Protein AF-A0A846PBX7-F1 (afdb_monomer)

Mean predicted aligned error: 5.69 Å

Secondary structure (DSSP, 8-state):
--------------GGGGSSS-GGG----TTHHHHTTHHHHHHHHHHTT--HHHHHHHHHHHHHHHHHHHTS-SHHHHHHHHHHHHHHHHHHHHHHHHHHHTT---HHHHHHHHHHHHHHHHHHHHHHHHHHHHHHTTHHHHHHHHHHHHHHHHHHHHHHHHHHHHHHTT--S--S-----HHHHTS-SSHHHHHHHHHHHHHHHHHTHHHHHHHHHHHHHHHHHHHSS-GGG--HHHHHHHH--HHHHHHHGGGSHHHHHHHHHHHHHTT-TTHHHHHIIIIIHHHHHHHHHHHHHHHHHHH--

Structure (mmCIF, N/CA/C/O backbone):
data_AF-A0A846PBX7-F1
#
_entry.id   AF-A0A846PBX7-F1
#
loop_
_atom_site.group_PDB
_atom_site.id
_atom_site.type_symbol
_atom_site.label_atom_id
_atom_site.label_alt_id
_atom_site.label_comp_id
_atom_site.label_asym_id
_atom_site.label_entity_id
_atom_site.label_seq_id
_atom_site.pdbx_PDB_ins_code
_atom_site.Cartn_x
_atom_site.Cartn_y
_atom_site.Cartn_z
_atom_site.occupancy
_atom_site.B_iso_or_equiv
_atom_site.auth_seq_id
_atom_site.auth_comp_id
_atom_site.auth_asym_id
_atom_site.auth_atom_id
_atom_site.pdbx_PDB_model_num
ATOM 1 N N . MET A 1 1 ? 54.856 13.624 26.587 1.00 37.59 1 MET A N 1
ATOM 2 C CA . MET A 1 1 ? 54.441 14.684 25.644 1.00 37.59 1 MET A CA 1
ATOM 3 C C . MET A 1 1 ? 54.129 14.006 24.313 1.00 37.59 1 MET A C 1
ATOM 5 O O . MET A 1 1 ? 55.044 13.627 23.606 1.00 37.59 1 MET A O 1
ATOM 9 N N . THR A 1 2 ? 52.927 13.450 24.155 1.00 43.88 2 THR A N 1
ATOM 10 C CA . THR A 1 2 ? 51.806 14.066 23.411 1.00 43.88 2 THR A CA 1
ATOM 11 C C . THR A 1 2 ? 52.174 14.486 21.988 1.00 43.88 2 THR A C 1
ATOM 13 O O . THR A 1 2 ? 52.551 15.629 21.758 1.00 43.88 2 THR A O 1
ATOM 16 N N . SER A 1 3 ? 51.931 13.601 21.025 1.00 38.03 3 SER A N 1
ATOM 17 C CA . SER A 1 3 ? 51.390 14.016 19.733 1.00 38.03 3 SER A CA 1
ATOM 18 C C . SER A 1 3 ? 50.193 13.121 19.419 1.00 38.03 3 SER A C 1
ATOM 20 O O . SER A 1 3 ? 50.293 11.917 19.196 1.00 38.03 3 SER A O 1
ATOM 22 N N . ALA A 1 4 ? 49.019 13.729 19.556 1.00 43.06 4 ALA A N 1
ATOM 23 C CA . ALA A 1 4 ? 47.742 13.137 19.220 1.00 43.06 4 ALA A CA 1
ATOM 24 C C . ALA A 1 4 ? 47.696 12.822 17.720 1.00 43.06 4 ALA A C 1
ATOM 26 O O . ALA A 1 4 ? 48.120 13.637 16.906 1.00 43.06 4 ALA A O 1
ATOM 27 N N . SER A 1 5 ? 47.139 11.665 17.371 1.00 38.19 5 SER A N 1
ATOM 28 C CA . SER A 1 5 ? 46.661 11.351 16.024 1.00 38.19 5 SER A CA 1
ATOM 29 C C . SER A 1 5 ? 45.302 12.032 15.824 1.00 38.19 5 SER A C 1
ATOM 31 O O . SER A 1 5 ? 44.339 11.600 16.465 1.00 38.19 5 SER A O 1
ATOM 33 N N . PRO A 1 6 ? 45.155 13.046 14.954 1.00 48.59 6 PRO A N 1
ATOM 34 C CA . PRO A 1 6 ? 43.849 13.540 14.563 1.00 48.59 6 PRO A CA 1
ATOM 35 C C . PRO A 1 6 ? 43.347 12.794 13.317 1.00 48.59 6 PRO A C 1
ATOM 37 O O . PRO A 1 6 ? 44.114 12.452 12.423 1.00 48.59 6 PRO A O 1
ATOM 40 N N . ASN A 1 7 ? 42.026 12.626 13.252 1.00 38.41 7 ASN A N 1
ATOM 41 C CA . ASN A 1 7 ? 41.238 12.136 12.117 1.00 38.41 7 ASN A CA 1
ATOM 42 C C . ASN A 1 7 ? 41.185 10.618 11.892 1.00 38.41 7 ASN A C 1
ATOM 44 O O . ASN A 1 7 ? 41.553 10.101 10.840 1.00 38.41 7 ASN A O 1
ATOM 48 N N . GLN A 1 8 ? 40.476 9.926 12.790 1.00 39.56 8 GLN A N 1
ATOM 49 C CA . GLN A 1 8 ? 39.458 9.002 12.287 1.00 39.56 8 GLN A CA 1
ATOM 50 C C . GLN A 1 8 ? 38.444 9.847 11.510 1.00 39.56 8 GLN A C 1
ATOM 52 O O . GLN A 1 8 ? 37.619 10.537 12.105 1.00 39.56 8 GLN A O 1
ATOM 57 N N . SER A 1 9 ? 38.541 9.851 10.180 1.00 38.84 9 SER A N 1
ATOM 58 C CA . SER A 1 9 ? 37.480 10.375 9.327 1.00 38.84 9 SER A CA 1
ATOM 59 C C . SER A 1 9 ? 36.176 9.716 9.771 1.00 38.84 9 SER A C 1
ATOM 61 O O . SER A 1 9 ? 36.026 8.500 9.624 1.00 38.84 9 SER A O 1
ATOM 63 N N . VAL A 1 10 ? 35.254 10.490 10.345 1.00 46.47 10 VAL A N 1
ATOM 64 C CA . VAL A 1 10 ? 33.868 10.058 10.513 1.00 46.47 10 VAL A CA 1
ATOM 65 C C . VAL A 1 10 ? 33.415 9.673 9.111 1.00 46.47 10 VAL A C 1
ATOM 67 O O . VAL A 1 10 ? 33.232 10.551 8.272 1.00 46.47 10 VAL A O 1
ATOM 70 N N . GLN A 1 11 ? 33.337 8.373 8.810 1.00 52.72 11 GLN A N 1
ATOM 71 C CA . GLN A 1 11 ? 32.757 7.911 7.556 1.00 52.72 11 GLN A CA 1
ATOM 72 C C . GLN A 1 11 ? 31.325 8.431 7.552 1.00 52.72 11 GLN A C 1
ATOM 74 O O . GLN A 1 11 ? 30.463 7.928 8.276 1.00 52.72 11 GLN A O 1
ATOM 79 N N . THR A 1 12 ? 31.091 9.503 6.801 1.00 71.50 12 THR A N 1
ATOM 80 C CA . THR A 1 12 ? 29.772 10.089 6.646 1.00 71.50 12 THR A CA 1
ATOM 81 C C . THR A 1 12 ? 28.914 9.039 5.961 1.00 71.50 12 THR A C 1
ATOM 83 O O . THR A 1 12 ? 29.159 8.634 4.826 1.00 71.50 12 THR A O 1
ATOM 86 N N . VAL A 1 13 ? 27.951 8.503 6.706 1.00 81.88 13 VAL A N 1
ATOM 87 C CA . VAL A 1 13 ? 27.054 7.469 6.197 1.00 81.88 13 VAL A CA 1
ATOM 88 C C . VAL A 1 13 ? 26.285 8.053 5.020 1.00 81.88 13 VAL A C 1
ATOM 90 O O . VAL A 1 13 ? 25.580 9.052 5.162 1.00 81.88 13 VAL A O 1
ATOM 93 N N . ASP A 1 14 ? 26.415 7.420 3.858 1.00 87.44 14 ASP A N 1
ATOM 94 C CA . ASP A 1 14 ? 25.705 7.838 2.659 1.00 87.44 14 ASP A CA 1
ATOM 95 C C . ASP A 1 14 ? 24.231 7.407 2.722 1.00 87.44 14 ASP A C 1
ATOM 97 O O . ASP A 1 14 ? 23.858 6.292 2.346 1.00 87.44 14 ASP A O 1
ATOM 101 N N . PHE A 1 15 ? 23.380 8.317 3.201 1.00 88.31 15 PHE A N 1
ATOM 102 C CA . PHE A 1 15 ? 21.930 8.125 3.259 1.00 88.31 15 PHE A CA 1
ATOM 103 C C . PHE A 1 15 ? 21.266 8.048 1.878 1.00 88.31 15 PHE A C 1
ATOM 105 O O . PHE A 1 15 ? 20.095 7.672 1.799 1.00 88.31 15 PHE A O 1
ATOM 112 N N . GLU A 1 16 ? 21.974 8.331 0.779 1.00 87.75 16 GLU A N 1
ATOM 113 C CA . GLU A 1 16 ? 21.420 8.138 -0.563 1.00 87.75 16 GLU A CA 1
ATOM 114 C C . GLU A 1 16 ? 21.158 6.664 -0.874 1.00 87.75 16 GLU A C 1
ATOM 116 O O . GLU A 1 16 ? 20.212 6.357 -1.604 1.00 87.75 16 GLU A O 1
ATOM 121 N N . LYS A 1 17 ? 21.904 5.748 -0.238 1.00 87.56 17 LYS A N 1
ATOM 122 C CA . LYS A 1 17 ? 21.688 4.297 -0.343 1.00 87.56 17 LYS A CA 1
ATOM 123 C C . LYS A 1 17 ? 20.319 3.853 0.166 1.00 87.56 17 LYS A C 1
ATOM 125 O O . LYS A 1 17 ? 19.844 2.794 -0.223 1.00 87.56 17 LYS A O 1
ATOM 130 N N . ALA A 1 18 ? 19.657 4.644 1.013 1.00 88.12 18 ALA A N 1
ATOM 131 C CA . ALA A 1 18 ? 18.332 4.306 1.526 1.00 88.12 18 ALA A CA 1
ATOM 132 C C . ALA A 1 18 ? 17.238 4.339 0.443 1.00 88.12 18 ALA A C 1
ATOM 134 O O . ALA A 1 18 ? 16.208 3.667 0.570 1.00 88.12 18 ALA A O 1
ATOM 135 N N . TYR A 1 19 ? 17.440 5.103 -0.632 1.00 86.88 19 TYR A N 1
ATOM 136 C CA . TYR A 1 19 ? 16.446 5.265 -1.687 1.00 86.88 19 TYR A CA 1
ATOM 137 C C . TYR A 1 19 ? 16.538 4.145 -2.720 1.00 86.88 19 TYR A C 1
ATOM 139 O O . TYR A 1 19 ? 17.617 3.756 -3.150 1.00 86.88 19 TYR A O 1
ATOM 147 N N . LYS A 1 20 ? 15.376 3.667 -3.177 1.00 84.94 20 LYS A N 1
ATOM 148 C CA . LYS A 1 20 ? 15.289 2.635 -4.223 1.00 84.94 20 LYS A CA 1
ATOM 149 C C . LYS A 1 20 ? 15.739 3.135 -5.603 1.00 84.94 20 LYS A C 1
ATOM 151 O O . LYS A 1 20 ? 16.124 2.340 -6.448 1.00 84.94 20 LYS A O 1
ATOM 156 N N . LEU A 1 21 ? 15.654 4.444 -5.843 1.00 87.25 21 LEU A N 1
ATOM 157 C CA . LEU A 1 21 ? 15.935 5.062 -7.138 1.00 87.25 21 LEU A CA 1
ATOM 158 C C . LEU A 1 21 ? 17.081 6.080 -7.047 1.00 87.25 21 LEU A C 1
ATOM 160 O O . LEU A 1 21 ? 17.146 6.842 -6.066 1.00 87.25 21 LEU A O 1
ATOM 164 N N . PRO A 1 22 ? 17.927 6.167 -8.094 1.00 86.94 22 PRO A N 1
ATOM 165 C CA . PRO A 1 22 ? 18.928 7.221 -8.203 1.00 86.94 22 PRO A CA 1
ATOM 166 C C . PRO A 1 22 ? 18.246 8.590 -8.281 1.00 86.94 22 PRO A C 1
ATOM 168 O O . PRO A 1 22 ? 17.115 8.699 -8.757 1.00 86.94 22 PRO A O 1
ATOM 171 N N . LYS A 1 23 ? 18.936 9.651 -7.837 1.00 87.19 23 LYS A N 1
ATOM 172 C CA . LYS A 1 23 ? 18.370 11.012 -7.703 1.00 87.19 23 LYS A CA 1
ATOM 173 C C . LYS A 1 23 ? 17.590 11.482 -8.933 1.00 87.19 23 LYS A C 1
ATOM 175 O O . LYS A 1 23 ? 16.478 11.976 -8.792 1.00 87.19 23 LYS A O 1
ATOM 180 N N . GLN A 1 24 ? 18.143 11.267 -10.125 1.00 87.31 24 GLN A N 1
ATOM 181 C CA . GLN A 1 24 ? 17.559 11.700 -11.400 1.00 87.31 24 GLN A CA 1
ATOM 182 C C . GLN A 1 24 ? 16.224 10.995 -11.714 1.00 87.31 24 GLN A C 1
ATOM 184 O O . GLN A 1 24 ? 15.317 11.594 -12.290 1.00 87.31 24 GLN A O 1
ATOM 189 N N . ALA A 1 25 ? 16.071 9.744 -11.271 1.00 87.94 25 ALA A N 1
ATOM 190 C CA . ALA A 1 25 ? 14.894 8.919 -11.524 1.00 87.94 25 ALA A CA 1
ATOM 191 C C . ALA A 1 25 ? 13.822 9.023 -10.426 1.00 87.94 25 ALA A C 1
ATOM 193 O O . ALA A 1 25 ? 12.736 8.460 -10.583 1.00 87.94 25 ALA A O 1
ATOM 194 N N . ARG A 1 26 ? 14.090 9.721 -9.311 1.00 90.00 26 ARG A N 1
ATOM 195 C CA . ARG A 1 26 ? 13.126 9.880 -8.208 1.00 90.00 26 ARG A CA 1
ATOM 196 C C . ARG A 1 26 ? 11.919 10.681 -8.647 1.00 90.00 26 ARG A C 1
ATOM 198 O O . ARG A 1 26 ? 12.051 11.685 -9.341 1.00 90.00 26 ARG A O 1
ATOM 205 N N . TYR A 1 27 ? 10.750 10.262 -8.198 1.00 91.19 27 TYR A N 1
ATOM 206 C CA . TYR A 1 27 ? 9.471 10.886 -8.496 1.00 91.19 27 TYR A CA 1
ATOM 207 C C . TYR A 1 27 ? 8.788 11.339 -7.208 1.00 91.19 27 TYR A C 1
ATOM 209 O O . TYR A 1 27 ? 9.173 10.930 -6.113 1.00 91.19 27 TYR A O 1
ATOM 217 N N . PHE A 1 28 ? 7.789 12.208 -7.348 1.00 92.50 28 PHE A N 1
ATOM 218 C CA . PHE A 1 28 ? 6.969 12.621 -6.220 1.00 92.50 28 PHE A CA 1
ATOM 219 C C . PHE A 1 28 ? 6.075 11.453 -5.796 1.00 92.50 28 PHE A C 1
ATOM 221 O O . PHE A 1 28 ? 5.185 11.058 -6.547 1.00 92.50 28 PHE A O 1
ATOM 228 N N . ASN A 1 29 ? 6.343 10.887 -4.619 1.00 90.62 29 ASN A N 1
ATOM 229 C CA . ASN A 1 29 ? 5.460 9.916 -3.988 1.00 90.62 29 ASN A CA 1
ATOM 230 C C . ASN A 1 29 ? 4.519 10.653 -3.037 1.00 90.62 29 ASN A C 1
ATOM 232 O O . ASN A 1 29 ? 4.988 11.335 -2.126 1.00 90.62 29 ASN A O 1
ATOM 236 N N . MET A 1 30 ? 3.211 10.501 -3.248 1.00 92.38 30 MET A N 1
ATOM 237 C CA . MET A 1 30 ? 2.186 11.164 -2.448 1.00 92.38 30 MET A CA 1
ATOM 238 C C . MET A 1 30 ? 2.320 10.879 -0.948 1.00 92.38 30 MET A C 1
ATOM 240 O O . MET A 1 30 ? 1.994 11.755 -0.151 1.00 92.38 30 MET A O 1
ATOM 244 N N . SER A 1 31 ? 2.887 9.729 -0.557 1.00 91.06 31 SER A N 1
ATOM 245 C CA . SER A 1 31 ? 3.103 9.404 0.857 1.00 91.06 31 SER A CA 1
ATOM 246 C C . SER A 1 31 ? 3.936 10.424 1.618 1.00 91.06 31 SER A C 1
ATOM 248 O O . SER A 1 31 ? 3.690 10.668 2.799 1.00 91.06 31 SER A O 1
ATOM 250 N N . VAL A 1 32 ? 4.839 11.129 0.933 1.00 91.00 32 VAL A N 1
ATOM 251 C CA . VAL A 1 32 ? 5.638 12.200 1.537 1.00 91.00 32 VAL A CA 1
ATOM 252 C C . VAL A 1 32 ? 4.759 13.262 2.208 1.00 91.00 32 VAL A C 1
ATOM 254 O O . VAL A 1 32 ? 5.211 13.871 3.164 1.00 91.00 32 VAL A O 1
ATOM 257 N N . LEU A 1 33 ? 3.504 13.459 1.794 1.00 93.44 33 LEU A N 1
ATOM 258 C CA . LEU A 1 33 ? 2.617 14.460 2.396 1.00 93.44 33 LEU A CA 1
ATOM 259 C C . LEU A 1 33 ? 2.301 14.205 3.880 1.00 93.44 33 LEU A C 1
ATOM 261 O O . LEU A 1 33 ? 2.152 15.169 4.626 1.00 93.44 33 LEU A O 1
ATOM 265 N N . TRP A 1 34 ? 2.227 12.948 4.326 1.00 94.19 34 TRP A N 1
ATOM 266 C CA . TRP A 1 34 ? 1.925 12.607 5.727 1.00 94.19 34 TRP A CA 1
ATOM 267 C C . TRP A 1 34 ? 3.081 11.913 6.450 1.00 94.19 34 TRP A C 1
ATOM 269 O O . TRP A 1 34 ? 3.174 12.007 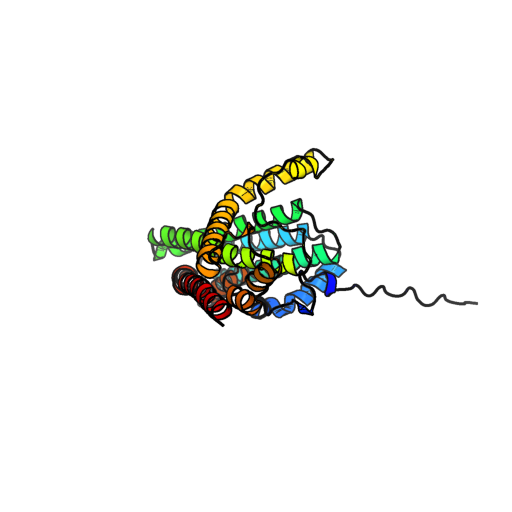7.674 1.00 94.19 34 TRP A O 1
ATOM 279 N N . ILE A 1 35 ? 4.005 11.282 5.718 1.00 94.25 35 ILE A N 1
ATOM 280 C CA . ILE A 1 35 ? 5.230 10.698 6.283 1.00 94.25 35 ILE A CA 1
ATOM 281 C C . ILE A 1 35 ? 6.491 11.525 5.981 1.00 94.25 35 ILE A C 1
ATOM 283 O O . ILE A 1 35 ? 7.589 10.979 5.999 1.00 94.25 35 ILE A O 1
ATOM 287 N N . PHE A 1 36 ? 6.393 12.839 5.725 1.00 94.31 36 PHE A N 1
ATOM 288 C CA . PHE A 1 36 ? 7.547 13.701 5.378 1.00 94.31 36 PHE A CA 1
ATOM 289 C C . PHE A 1 36 ? 8.732 13.590 6.353 1.00 94.31 36 PHE A C 1
ATOM 291 O O . PHE A 1 36 ? 9.883 13.799 5.969 1.00 94.31 36 PHE A O 1
ATOM 298 N N . TYR A 1 37 ? 8.462 13.251 7.613 1.00 94.25 37 TYR A N 1
ATOM 299 C CA . TYR A 1 37 ? 9.454 13.117 8.672 1.00 94.25 37 TYR A CA 1
ATOM 300 C C . TYR A 1 37 ? 10.062 11.708 8.797 1.00 94.25 37 TYR A C 1
ATOM 302 O O . TYR A 1 37 ? 10.982 11.521 9.596 1.00 94.25 37 TYR A O 1
ATOM 310 N N . TYR A 1 38 ? 9.631 10.717 8.004 1.00 94.69 38 TYR A N 1
ATOM 311 C CA . TYR A 1 38 ? 10.210 9.366 8.031 1.00 94.69 38 TYR A CA 1
ATOM 312 C C . TYR A 1 38 ? 11.745 9.332 7.844 1.00 94.69 38 TYR A C 1
ATOM 314 O O . TYR A 1 38 ? 12.375 8.465 8.452 1.00 94.69 38 TYR A O 1
ATOM 322 N N . PRO A 1 39 ? 12.416 10.252 7.104 1.00 94.38 39 PRO A N 1
ATOM 323 C CA . PRO A 1 39 ? 13.875 10.237 7.009 1.00 94.38 39 PRO A CA 1
ATOM 324 C C . PRO A 1 39 ? 14.560 10.551 8.346 1.00 94.38 39 PRO A C 1
ATOM 326 O O . PRO A 1 39 ? 15.666 10.072 8.593 1.00 94.38 39 PRO A O 1
ATOM 329 N N . LEU A 1 40 ? 13.915 11.333 9.222 1.00 94.69 40 LEU A N 1
ATOM 330 C CA . LEU A 1 40 ? 14.408 11.601 10.577 1.00 94.69 40 LEU A CA 1
ATOM 331 C C . LEU A 1 40 ? 14.323 10.333 11.429 1.00 94.69 40 LEU A C 1
ATOM 333 O O . LEU A 1 40 ? 15.302 9.964 12.078 1.00 94.69 40 LEU A O 1
ATOM 337 N N . LEU A 1 41 ? 13.193 9.621 11.355 1.00 95.44 41 LEU A N 1
ATOM 338 C CA . LEU A 1 41 ? 13.039 8.331 12.024 1.00 95.44 41 LEU A CA 1
ATOM 339 C C . LEU A 1 41 ? 14.042 7.303 11.490 1.00 95.44 41 LEU A C 1
ATOM 341 O O . LEU A 1 41 ? 14.702 6.628 12.273 1.00 95.44 41 LEU A O 1
ATOM 345 N N . LEU A 1 42 ? 14.228 7.223 10.172 1.00 95.81 42 LEU A N 1
ATOM 346 C CA . LEU A 1 42 ? 15.211 6.338 9.549 1.00 95.81 42 LEU A CA 1
ATOM 347 C C . LEU A 1 42 ? 16.626 6.606 10.077 1.00 95.81 42 LEU A C 1
ATOM 349 O O . LEU A 1 42 ? 17.351 5.663 10.399 1.00 95.81 42 LEU A O 1
ATOM 353 N N . ARG A 1 43 ? 17.019 7.884 10.190 1.00 95.00 43 ARG A N 1
ATOM 354 C CA . ARG A 1 43 ? 18.295 8.273 10.805 1.00 95.00 43 ARG A CA 1
ATOM 355 C C . ARG A 1 43 ? 18.358 7.783 12.243 1.00 95.00 43 ARG A C 1
ATOM 357 O O . ARG A 1 43 ? 19.340 7.139 12.594 1.00 95.00 43 ARG A O 1
ATOM 364 N N . LEU A 1 44 ? 17.332 8.026 13.055 1.00 95.50 44 LEU A N 1
ATOM 365 C CA . LEU A 1 44 ? 17.294 7.556 14.439 1.00 95.50 44 LEU A CA 1
ATOM 366 C C . LEU A 1 44 ? 17.476 6.031 14.521 1.00 95.50 44 LEU A C 1
ATOM 368 O O . LEU A 1 44 ? 18.425 5.579 15.158 1.00 95.50 44 LEU A O 1
ATOM 372 N N . LEU A 1 45 ? 16.644 5.259 13.806 1.00 95.44 45 LEU A N 1
ATOM 373 C CA . LEU A 1 45 ? 16.677 3.789 13.739 1.00 95.44 45 LEU A CA 1
ATOM 374 C C . LEU A 1 45 ? 18.046 3.250 13.299 1.00 95.44 45 LEU A C 1
ATOM 376 O O . LEU A 1 45 ? 18.524 2.233 13.812 1.00 95.44 45 LEU A O 1
ATOM 380 N N . TYR A 1 46 ? 18.697 3.941 12.359 1.00 94.56 46 TYR A N 1
ATOM 381 C CA . TYR A 1 46 ? 20.042 3.599 11.921 1.00 94.56 46 TYR A CA 1
ATOM 382 C C . TYR A 1 46 ? 21.064 3.738 13.058 1.00 94.56 46 TYR A C 1
ATOM 384 O O . TYR A 1 46 ? 21.804 2.784 13.310 1.00 94.56 46 TYR A O 1
ATOM 392 N N . HIS A 1 47 ? 21.072 4.872 13.769 1.00 93.50 47 HIS A N 1
ATOM 393 C CA . HIS A 1 47 ? 22.042 5.157 14.836 1.00 93.50 47 HIS A CA 1
ATOM 394 C C . HIS A 1 47 ? 21.869 4.249 16.058 1.00 93.50 47 HIS A C 1
ATOM 396 O O . HIS A 1 47 ? 22.862 3.794 16.620 1.00 93.50 47 HIS A O 1
ATOM 402 N N . ILE A 1 48 ? 20.629 3.905 16.422 1.00 94.31 48 ILE A N 1
ATOM 403 C CA . ILE A 1 48 ? 20.339 2.964 17.521 1.00 94.31 48 ILE A CA 1
ATOM 404 C C . ILE A 1 48 ? 20.537 1.489 17.132 1.00 94.31 48 ILE A C 1
ATOM 406 O O . ILE A 1 48 ? 20.217 0.587 17.900 1.00 94.31 48 ILE A O 1
ATOM 410 N N . LYS A 1 49 ? 21.076 1.221 15.936 1.00 93.44 49 LYS A N 1
ATOM 411 C CA . LYS A 1 49 ? 21.477 -0.110 15.455 1.00 93.44 49 LYS A CA 1
ATOM 412 C C . LYS A 1 49 ? 20.345 -1.150 15.361 1.00 93.44 49 LYS A C 1
ATOM 414 O O . LYS A 1 49 ? 20.628 -2.331 15.160 1.00 93.44 49 LYS A O 1
ATOM 419 N N . ILE A 1 50 ? 19.072 -0.735 15.353 1.00 92.88 50 ILE A N 1
ATOM 420 C CA . ILE A 1 50 ? 17.920 -1.645 15.185 1.00 92.88 50 ILE A CA 1
ATOM 421 C C . ILE A 1 50 ? 18.009 -2.387 13.845 1.00 92.88 50 ILE A C 1
ATOM 423 O O . ILE A 1 50 ? 18.371 -1.792 12.831 1.00 92.88 50 ILE A O 1
ATOM 427 N N . ARG A 1 51 ? 17.719 -3.693 13.837 1.00 92.31 51 ARG A N 1
ATOM 428 C CA . ARG A 1 51 ? 17.684 -4.517 12.615 1.00 92.31 51 ARG A CA 1
ATOM 429 C C . ARG A 1 51 ? 16.422 -4.230 11.805 1.00 92.31 51 ARG A C 1
ATOM 431 O O . ARG A 1 51 ? 15.363 -4.039 12.395 1.00 92.31 51 ARG A O 1
ATOM 438 N N . HIS A 1 52 ? 16.512 -4.262 10.478 1.00 92.00 52 HIS A N 1
ATOM 439 C CA . HIS A 1 52 ? 15.365 -3.953 9.619 1.00 92.00 52 HIS A CA 1
ATOM 440 C C . HIS A 1 52 ? 14.199 -4.933 9.816 1.00 92.00 52 HIS A C 1
ATOM 442 O O . HIS A 1 52 ? 13.061 -4.493 9.846 1.00 92.00 52 HIS A O 1
ATOM 448 N N . GLU A 1 53 ? 14.454 -6.218 10.086 1.00 93.00 53 GLU A N 1
ATOM 449 C CA . GLU A 1 53 ? 13.384 -7.188 10.364 1.00 93.00 53 GLU A CA 1
ATOM 450 C C . GLU A 1 53 ? 12.617 -6.863 11.653 1.00 93.00 53 GLU A C 1
ATOM 452 O O . GLU A 1 53 ? 11.431 -7.156 11.764 1.00 93.00 53 GLU A O 1
ATOM 457 N N . VAL A 1 54 ? 13.277 -6.242 12.637 1.00 95.06 54 VAL A N 1
ATOM 458 C CA . VAL A 1 54 ? 12.604 -5.778 13.860 1.00 95.06 54 VAL A CA 1
ATOM 459 C C . VAL A 1 54 ? 11.698 -4.591 13.542 1.00 95.06 54 VAL A C 1
ATOM 461 O O . VAL A 1 54 ? 10.603 -4.521 14.084 1.00 95.06 54 VAL A O 1
ATOM 464 N N . VAL A 1 55 ? 12.113 -3.694 12.640 1.00 96.19 55 VAL A N 1
ATOM 465 C CA . VAL A 1 55 ? 11.268 -2.580 12.174 1.00 96.19 55 VAL A CA 1
ATOM 466 C C . VAL A 1 55 ? 10.009 -3.117 11.488 1.00 96.19 55 VAL A C 1
ATOM 468 O O . VAL A 1 55 ? 8.917 -2.681 11.841 1.00 96.19 55 VAL A O 1
ATOM 471 N N . THR A 1 56 ? 10.142 -4.122 10.613 1.00 95.94 56 THR A N 1
ATOM 472 C CA . THR A 1 56 ? 9.008 -4.819 9.980 1.00 95.94 56 THR A CA 1
ATOM 473 C C . THR A 1 56 ? 8.054 -5.421 11.023 1.00 95.94 56 THR A C 1
ATOM 475 O O . THR A 1 5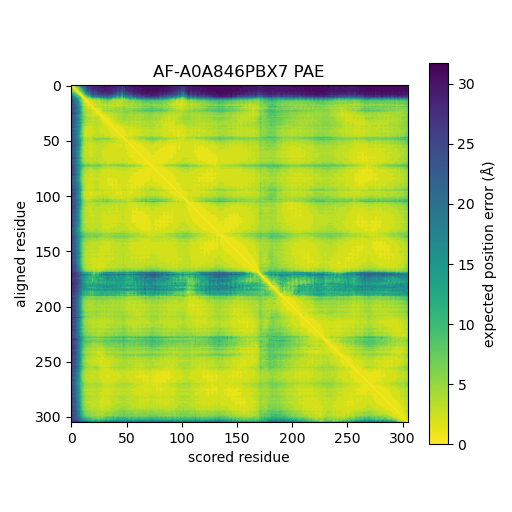6 ? 6.844 -5.213 10.967 1.00 95.94 56 THR A O 1
ATOM 478 N N . LEU A 1 57 ? 8.578 -6.130 12.032 1.00 97.25 57 LEU A N 1
ATOM 479 C CA . LEU A 1 57 ? 7.750 -6.729 13.090 1.00 97.25 57 LEU A CA 1
ATOM 480 C C . LEU A 1 57 ? 7.062 -5.681 13.981 1.00 97.25 57 LEU A C 1
ATOM 482 O O . LEU A 1 57 ? 5.936 -5.900 14.425 1.00 97.25 57 LEU A O 1
ATOM 486 N N . VAL A 1 58 ? 7.714 -4.546 14.239 1.00 97.94 58 VAL A N 1
ATOM 487 C CA . VAL A 1 58 ? 7.119 -3.424 14.980 1.00 97.94 58 VAL A CA 1
ATOM 488 C C . VAL A 1 58 ? 6.010 -2.758 14.160 1.00 97.94 58 VAL A C 1
ATOM 490 O O . VAL A 1 58 ? 4.936 -2.513 14.704 1.00 97.94 58 VAL A O 1
ATOM 493 N N . SER A 1 59 ? 6.226 -2.539 12.857 1.00 97.81 59 SER A N 1
ATOM 494 C CA . SER A 1 59 ? 5.190 -2.075 11.920 1.00 97.81 59 SER A CA 1
ATOM 495 C C . SER A 1 59 ? 3.965 -2.999 11.957 1.00 97.81 59 SER 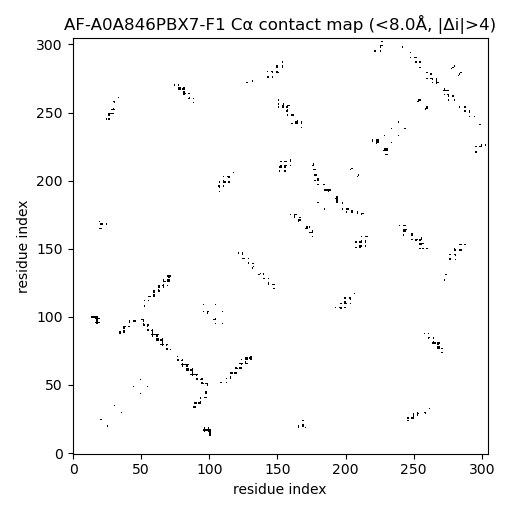A C 1
ATOM 497 O O . SER A 1 59 ? 2.837 -2.550 12.178 1.00 97.81 59 SER A O 1
ATOM 499 N N . PHE A 1 60 ? 4.195 -4.313 11.868 1.00 98.38 60 PHE A N 1
ATOM 500 C CA . PHE A 1 60 ? 3.143 -5.319 11.983 1.00 98.38 60 PHE A CA 1
ATOM 501 C C . PHE A 1 60 ? 2.384 -5.228 13.313 1.00 98.38 60 PHE A C 1
ATOM 503 O O . PHE A 1 60 ? 1.152 -5.200 13.318 1.00 98.38 60 PHE A O 1
ATOM 510 N N . LEU A 1 61 ? 3.099 -5.128 14.439 1.00 98.62 61 LEU A N 1
ATOM 511 C CA . LEU A 1 61 ? 2.491 -5.002 15.763 1.00 98.62 61 LEU A CA 1
ATOM 512 C C . LEU A 1 61 ? 1.616 -3.747 15.874 1.00 98.62 61 LEU A C 1
ATOM 514 O O . LEU A 1 61 ? 0.524 -3.824 16.433 1.00 98.62 61 LEU A O 1
ATOM 518 N N . PHE A 1 62 ? 2.041 -2.614 15.310 1.00 98.75 62 PHE A N 1
ATOM 519 C CA . PHE A 1 62 ? 1.205 -1.414 15.255 1.00 98.75 62 PHE A CA 1
ATOM 520 C C . PHE A 1 62 ? -0.082 -1.643 14.459 1.00 98.75 62 PHE A C 1
ATOM 522 O O . PHE A 1 62 ? -1.149 -1.230 14.910 1.00 98.75 62 PHE A O 1
ATOM 529 N N . GLY A 1 63 ? -0.024 -2.380 13.347 1.00 98.69 63 GLY A N 1
ATOM 530 C CA . GLY A 1 63 ? -1.224 -2.796 12.616 1.00 98.69 63 GLY A CA 1
ATOM 531 C C . GLY A 1 63 ? -2.169 -3.670 13.452 1.00 98.69 63 GLY A C 1
ATOM 532 O O . GLY A 1 63 ? -3.384 -3.458 13.445 1.00 98.69 63 GLY A O 1
ATOM 533 N N . ILE A 1 64 ? -1.626 -4.610 14.235 1.00 98.75 64 ILE A N 1
ATOM 534 C CA . ILE A 1 64 ? -2.415 -5.440 15.159 1.00 98.75 64 ILE A CA 1
ATOM 535 C C . ILE A 1 64 ? -3.086 -4.590 16.242 1.00 98.75 64 ILE A C 1
ATOM 537 O O . ILE A 1 64 ? -4.296 -4.712 16.454 1.00 98.75 64 ILE A O 1
ATOM 541 N N . LEU A 1 65 ? -2.329 -3.701 16.887 1.00 98.81 65 LEU A N 1
ATOM 542 C CA . LEU A 1 65 ? -2.840 -2.797 17.919 1.00 98.81 65 LEU A CA 1
ATOM 543 C C . LEU A 1 65 ? -3.919 -1.857 17.370 1.00 98.81 65 LEU A C 1
ATOM 545 O O . LEU A 1 65 ? -4.941 -1.669 18.027 1.00 98.81 65 LEU A O 1
ATOM 549 N N . ALA A 1 66 ? -3.747 -1.337 16.151 1.00 98.81 66 ALA A N 1
ATOM 550 C CA . ALA A 1 66 ? -4.758 -0.525 15.481 1.00 98.81 66 ALA A CA 1
ATOM 551 C C . ALA A 1 66 ? -6.089 -1.274 15.324 1.00 98.81 66 ALA A C 1
ATOM 553 O O . ALA A 1 66 ? -7.138 -0.748 15.694 1.00 98.81 66 ALA A O 1
ATOM 554 N N . GLY A 1 67 ? -6.061 -2.518 14.832 1.00 98.62 67 GLY A N 1
ATOM 555 C CA . GLY A 1 67 ? -7.279 -3.320 14.710 1.00 98.62 67 GLY A CA 1
ATOM 556 C C . GLY A 1 67 ? -7.900 -3.677 16.065 1.00 98.62 67 GLY A C 1
ATOM 557 O O . GLY A 1 67 ? -9.111 -3.580 16.219 1.00 98.62 67 GLY A O 1
ATOM 558 N N . LEU A 1 68 ? -7.100 -3.986 17.094 1.00 98.75 68 LEU A N 1
ATOM 559 C CA . LEU A 1 68 ? -7.624 -4.220 18.449 1.00 98.75 68 LEU A CA 1
ATOM 560 C C . LEU A 1 68 ? -8.317 -2.978 19.032 1.00 98.75 68 LEU A C 1
ATOM 562 O O . LEU A 1 68 ? -9.330 -3.106 19.717 1.00 98.75 68 LEU A O 1
ATOM 566 N N . LEU A 1 69 ? -7.793 -1.783 18.753 1.00 98.69 69 LEU A N 1
ATOM 567 C CA . LEU A 1 69 ? -8.402 -0.516 19.159 1.00 98.69 69 LEU A CA 1
ATOM 568 C C . LEU A 1 69 ? -9.674 -0.204 18.367 1.00 98.69 69 LEU A C 1
ATOM 570 O O . LEU A 1 69 ? -10.630 0.297 18.950 1.00 98.69 69 LEU A O 1
ATOM 574 N N . LEU A 1 70 ? -9.739 -0.562 17.080 1.00 98.44 70 LEU A N 1
ATOM 575 C CA . LEU A 1 70 ? -10.964 -0.437 16.281 1.00 98.44 70 LEU A CA 1
ATOM 576 C C . LEU A 1 70 ? -12.139 -1.228 16.871 1.00 98.44 70 LEU A C 1
ATOM 578 O O . LEU A 1 70 ? -13.279 -0.778 16.759 1.00 98.44 70 LEU A O 1
ATOM 582 N N . LEU A 1 71 ? -11.870 -2.351 17.545 1.00 98.25 71 LEU A N 1
ATOM 583 C CA . LEU A 1 71 ? -12.887 -3.151 18.237 1.00 98.25 71 LEU A CA 1
ATOM 584 C C . LEU A 1 71 ? -13.406 -2.509 19.534 1.00 98.25 71 LEU A C 1
ATOM 586 O O . LEU A 1 71 ? -14.388 -2.986 20.097 1.00 98.25 71 LEU A O 1
ATOM 590 N N . ARG A 1 72 ? -12.754 -1.459 20.049 1.00 97.50 72 ARG A N 1
ATOM 591 C CA . ARG A 1 72 ? -13.173 -0.762 21.273 1.00 97.50 72 ARG A CA 1
ATOM 592 C C . ARG A 1 72 ? -14.094 0.397 20.947 1.00 97.50 72 ARG A C 1
ATOM 594 O O . ARG A 1 72 ? -13.823 1.168 20.035 1.00 97.50 72 ARG A O 1
ATOM 601 N N . GLU A 1 73 ? -15.155 0.573 21.717 1.00 93.50 73 GLU A N 1
ATOM 602 C CA . GLU A 1 73 ? -16.079 1.691 21.530 1.00 93.50 73 GLU A CA 1
ATOM 603 C C . GLU A 1 73 ? -15.461 3.049 21.908 1.00 93.50 73 GLU A C 1
ATOM 605 O O . GLU A 1 73 ? -14.430 3.138 22.576 1.00 93.50 73 GLU A O 1
ATOM 610 N N . GLY A 1 74 ? -16.112 4.127 21.467 1.00 95.56 74 GLY A N 1
ATOM 611 C CA . GLY A 1 74 ? -15.724 5.498 21.788 1.00 95.56 74 GLY A CA 1
ATOM 612 C C . GLY A 1 74 ? -14.765 6.145 20.786 1.00 95.56 74 GLY A C 1
ATOM 613 O O . GLY A 1 74 ? -14.104 5.489 19.977 1.00 95.56 74 GLY A O 1
ATOM 614 N N . TYR A 1 75 ? -14.717 7.478 20.830 1.00 97.06 75 TYR A N 1
ATOM 615 C CA . TYR A 1 75 ? -13.921 8.289 19.907 1.00 97.06 75 TYR A CA 1
ATOM 616 C C . TYR A 1 75 ? -12.419 8.236 20.219 1.00 97.06 75 TYR A C 1
ATOM 618 O O . TYR A 1 75 ? -11.602 8.177 19.306 1.00 97.06 75 TYR A O 1
ATOM 626 N N . LEU A 1 76 ? -12.040 8.148 21.500 1.00 98.00 76 LEU A N 1
ATOM 627 C CA . LEU A 1 76 ? -10.635 7.992 21.890 1.00 98.00 76 LEU A CA 1
ATOM 628 C C . LEU A 1 76 ? -10.010 6.727 21.280 1.00 98.00 76 LEU A C 1
ATOM 630 O O . LEU A 1 76 ? -8.877 6.768 20.811 1.00 98.00 76 LEU A O 1
ATOM 634 N N . ALA A 1 77 ? -10.762 5.624 21.221 1.00 98.25 77 ALA A N 1
ATOM 635 C CA . ALA A 1 77 ? -10.310 4.396 20.575 1.00 98.25 77 ALA A CA 1
ATOM 636 C C . ALA A 1 77 ? -10.025 4.596 19.076 1.00 98.25 77 ALA A C 1
ATOM 638 O O . ALA A 1 77 ? -9.024 4.085 18.580 1.00 98.25 77 ALA A O 1
ATOM 639 N N . LEU A 1 78 ? -10.842 5.394 18.371 1.00 98.25 78 LEU A N 1
ATOM 640 C CA . LEU A 1 78 ? -10.605 5.756 16.968 1.00 98.25 78 LEU A CA 1
ATOM 641 C C . LEU A 1 78 ? -9.347 6.611 16.794 1.00 98.25 78 LEU A C 1
ATOM 643 O O . LEU A 1 78 ? -8.566 6.352 15.883 1.00 98.25 78 LEU A O 1
ATOM 647 N N . ILE A 1 79 ? -9.122 7.591 17.674 1.00 98.62 79 ILE A N 1
ATOM 648 C CA . ILE A 1 79 ? -7.910 8.425 17.643 1.00 98.62 79 ILE A CA 1
ATOM 649 C C . ILE A 1 79 ? -6.664 7.559 17.853 1.00 98.62 79 ILE A C 1
ATOM 651 O O . ILE A 1 79 ? -5.692 7.676 17.109 1.00 98.62 79 ILE A O 1
ATOM 655 N N . LEU A 1 80 ? -6.689 6.665 18.845 1.00 98.69 80 LEU A N 1
ATOM 656 C CA . LEU A 1 80 ? -5.567 5.768 19.111 1.00 98.69 80 LEU A CA 1
ATOM 657 C C . LEU A 1 80 ? -5.361 4.781 17.955 1.00 98.69 80 LEU A C 1
ATOM 659 O O . LEU A 1 80 ? -4.226 4.575 17.536 1.00 98.69 80 LEU A O 1
ATOM 663 N N . ALA A 1 81 ? -6.431 4.221 17.383 1.00 98.75 81 ALA A N 1
ATOM 664 C CA . ALA A 1 81 ? -6.330 3.378 16.194 1.00 98.75 81 ALA A CA 1
ATOM 665 C C . ALA A 1 81 ? -5.690 4.139 15.022 1.00 98.75 81 ALA A C 1
ATOM 667 O O . ALA A 1 81 ? -4.777 3.617 14.389 1.00 98.75 81 ALA A O 1
ATOM 668 N N . ALA A 1 82 ? -6.092 5.392 14.784 1.00 98.69 82 ALA A N 1
ATOM 669 C CA . ALA A 1 82 ? -5.497 6.265 13.774 1.00 98.69 82 ALA A CA 1
ATOM 670 C C . ALA A 1 82 ? -4.003 6.498 14.003 1.00 98.69 82 ALA A C 1
ATOM 672 O O . ALA A 1 82 ? -3.212 6.372 13.068 1.00 98.69 82 ALA A O 1
ATOM 673 N N . LEU A 1 83 ? -3.605 6.754 15.250 1.00 98.69 83 LEU A N 1
ATOM 674 C CA . LEU A 1 83 ? -2.200 6.875 15.621 1.00 98.69 83 LEU A CA 1
ATOM 675 C C . LEU A 1 83 ? -1.420 5.593 15.296 1.00 98.69 83 LEU A C 1
ATOM 677 O O . LEU A 1 83 ? -0.351 5.667 14.699 1.00 98.69 83 LEU A O 1
ATOM 681 N N . PHE A 1 84 ? -1.948 4.417 15.638 1.00 98.81 84 PHE A N 1
ATOM 682 C CA . PHE A 1 84 ? -1.266 3.149 15.369 1.00 98.81 84 PHE A CA 1
ATOM 683 C C . PHE A 1 84 ? -1.227 2.783 13.878 1.00 98.81 84 PHE A C 1
ATOM 685 O O . PHE A 1 84 ? -0.204 2.282 13.417 1.00 98.81 84 PHE A O 1
ATOM 692 N N . VAL A 1 85 ? -2.270 3.092 13.097 1.00 98.69 85 VAL A N 1
ATOM 693 C CA . VAL A 1 85 ? -2.223 2.970 11.626 1.00 98.69 85 VAL A CA 1
ATOM 694 C C . VAL A 1 85 ? -1.134 3.877 11.047 1.00 98.69 85 VAL A C 1
ATOM 696 O O . VAL A 1 85 ? -0.379 3.453 10.173 1.00 98.69 85 VAL A O 1
ATOM 699 N N . HIS A 1 86 ? -1.009 5.101 11.564 1.00 98.44 86 HIS A N 1
ATOM 700 C CA . HIS A 1 86 ? 0.023 6.042 11.130 1.00 98.44 86 HIS A CA 1
ATOM 701 C C . HIS A 1 86 ? 1.431 5.549 11.475 1.00 98.44 86 HIS A C 1
ATOM 703 O O . HIS A 1 86 ? 2.327 5.569 10.634 1.00 98.44 86 HIS A O 1
ATOM 709 N N . LEU A 1 87 ? 1.631 5.053 12.700 1.00 98.38 87 LEU A N 1
ATOM 710 C CA . LEU A 1 87 ? 2.907 4.478 13.130 1.00 98.38 87 LEU A CA 1
ATOM 711 C C . LEU A 1 87 ? 3.287 3.244 12.307 1.00 98.38 87 LEU A C 1
ATOM 713 O O . LEU A 1 87 ? 4.454 3.113 11.941 1.00 98.38 87 LEU A O 1
ATOM 717 N N . LYS A 1 88 ? 2.318 2.381 11.970 1.00 97.88 88 LYS A N 1
ATOM 718 C CA . LYS A 1 88 ? 2.519 1.276 11.026 1.00 97.88 88 LYS A CA 1
ATOM 719 C C . LYS A 1 88 ? 3.093 1.804 9.712 1.00 97.88 88 LYS A C 1
ATOM 721 O O . LYS A 1 88 ? 4.169 1.377 9.317 1.00 97.88 88 LYS A O 1
ATOM 726 N N . ASP A 1 89 ? 2.427 2.769 9.075 1.00 96.75 89 ASP A N 1
ATOM 727 C CA . ASP A 1 89 ? 2.821 3.288 7.752 1.00 96.75 89 ASP A CA 1
ATOM 728 C C . ASP A 1 89 ? 4.218 3.939 7.762 1.00 96.75 89 ASP A C 1
ATOM 730 O O . ASP A 1 89 ? 5.038 3.725 6.870 1.00 96.75 89 ASP A O 1
ATOM 734 N N . VAL A 1 90 ? 4.542 4.687 8.821 1.00 97.19 90 VAL A N 1
ATOM 735 C CA . VAL A 1 90 ? 5.864 5.314 8.967 1.00 97.19 90 VAL A CA 1
ATOM 736 C C . VAL A 1 90 ? 6.974 4.272 9.173 1.00 97.19 90 VAL A C 1
ATOM 738 O O . VAL A 1 90 ? 8.051 4.412 8.590 1.00 97.19 90 VAL A O 1
ATOM 741 N N . PHE A 1 91 ? 6.750 3.242 9.998 1.00 97.25 91 PHE A N 1
ATOM 742 C CA . PHE A 1 91 ? 7.755 2.197 10.245 1.00 97.25 91 PHE A CA 1
ATOM 743 C C . PHE A 1 91 ? 7.956 1.295 9.023 1.00 97.25 91 PHE A C 1
ATOM 745 O O . PHE A 1 91 ? 9.095 0.937 8.721 1.00 97.25 91 PHE A O 1
ATOM 752 N N . ASP A 1 92 ? 6.883 1.008 8.292 1.00 95.00 92 ASP A N 1
ATOM 753 C CA . ASP A 1 92 ? 6.903 0.321 7.000 1.00 95.00 92 ASP A CA 1
ATOM 754 C C . ASP A 1 92 ? 7.798 1.051 5.983 1.00 95.00 92 ASP A C 1
ATOM 756 O O . ASP A 1 92 ? 8.715 0.486 5.397 1.00 95.00 92 ASP A O 1
ATOM 760 N N . ALA A 1 93 ? 7.677 2.378 5.873 1.00 94.06 93 ALA A N 1
ATOM 761 C CA . ALA A 1 93 ? 8.554 3.166 5.001 1.00 94.06 93 ALA A CA 1
ATOM 762 C C . ALA A 1 93 ? 10.050 3.104 5.398 1.00 94.06 93 ALA A C 1
ATOM 764 O O . ALA A 1 93 ? 10.954 3.328 4.569 1.00 94.06 93 ALA A O 1
ATOM 765 N N . CYS A 1 94 ? 10.339 2.822 6.672 1.00 95.25 94 CYS A N 1
ATOM 766 C CA . CYS A 1 94 ? 11.694 2.758 7.203 1.00 95.25 94 CYS A CA 1
ATOM 767 C C . CYS A 1 94 ? 12.387 1.412 6.972 1.00 95.25 94 CYS A C 1
ATOM 769 O O . CYS A 1 94 ? 13.612 1.417 6.839 1.00 95.25 94 CYS A O 1
ATOM 771 N N . ASP A 1 95 ? 11.683 0.282 6.922 1.00 92.19 95 ASP A N 1
ATOM 772 C CA . ASP A 1 95 ? 12.318 -1.037 7.017 1.00 92.19 95 ASP A CA 1
ATOM 773 C C . ASP A 1 95 ? 13.201 -1.372 5.796 1.00 92.19 95 ASP A C 1
ATOM 775 O O . ASP A 1 95 ? 14.406 -1.613 5.934 1.00 92.19 95 ASP A O 1
ATOM 779 N N . GLY A 1 96 ? 12.680 -1.239 4.579 1.00 89.88 96 GLY A N 1
ATOM 780 C CA . GLY A 1 96 ? 13.397 -1.470 3.339 1.00 89.88 96 GLY A CA 1
ATOM 781 C C . GLY A 1 96 ? 14.450 -0.395 3.109 1.00 89.88 96 GLY A C 1
ATOM 782 O O . GLY A 1 96 ? 15.517 -0.674 2.560 1.00 89.88 96 GLY A O 1
ATOM 783 N N . SER A 1 97 ? 14.182 0.833 3.562 1.00 93.31 97 SER A N 1
ATOM 784 C CA . SER A 1 97 ? 15.142 1.941 3.518 1.00 93.31 97 SER A CA 1
ATOM 785 C C . SER A 1 97 ? 16.350 1.657 4.413 1.00 93.31 97 SER A C 1
ATOM 787 O O . SER A 1 97 ? 17.491 1.868 3.998 1.00 93.31 97 SER A O 1
ATOM 789 N N . LEU A 1 98 ? 16.117 1.097 5.601 1.00 94.50 98 LEU A N 1
ATOM 790 C CA . LEU A 1 98 ? 17.155 0.692 6.542 1.00 94.50 98 LEU A CA 1
ATOM 791 C C . LEU A 1 98 ? 17.930 -0.534 6.044 1.00 94.50 98 LEU A C 1
ATOM 793 O O . LEU A 1 98 ? 19.157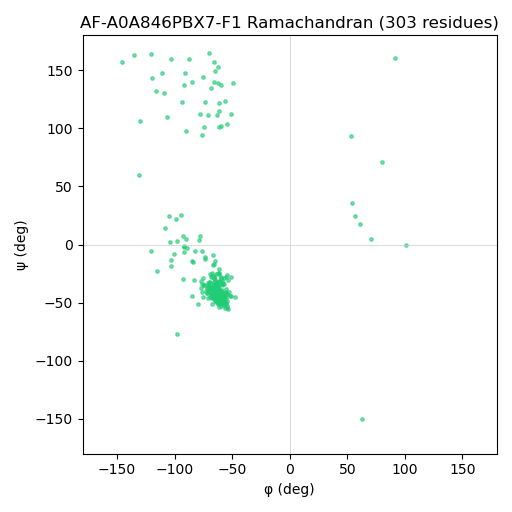 -0.560 6.146 1.00 94.50 98 LEU A O 1
ATOM 797 N N . ALA A 1 99 ? 17.242 -1.513 5.449 1.00 92.00 99 ALA A N 1
ATOM 798 C CA . ALA A 1 99 ? 17.871 -2.683 4.838 1.00 92.00 99 ALA A CA 1
ATOM 799 C C . ALA A 1 99 ? 18.833 -2.286 3.706 1.00 92.00 99 ALA A C 1
ATOM 801 O O . ALA A 1 99 ? 19.957 -2.789 3.650 1.00 92.00 99 ALA A O 1
ATOM 802 N N . ARG A 1 100 ? 18.429 -1.350 2.832 1.00 91.44 100 ARG A N 1
ATOM 803 C CA . ARG A 1 100 ? 19.293 -0.815 1.765 1.00 91.44 100 ARG A CA 1
ATOM 804 C C . ARG A 1 100 ? 20.466 -0.016 2.322 1.00 91.44 100 ARG A C 1
ATOM 806 O O . ARG A 1 100 ? 21.600 -0.255 1.921 1.00 91.44 100 ARG A O 1
ATOM 813 N N . LEU A 1 101 ? 20.220 0.856 3.302 1.00 91.81 101 LEU A N 1
ATOM 814 C CA . LEU A 1 101 ? 21.268 1.657 3.942 1.00 91.81 101 LEU A CA 1
ATOM 815 C C . LEU A 1 101 ? 22.371 0.786 4.570 1.00 91.81 101 LEU A C 1
ATOM 817 O O . LEU A 1 101 ? 23.541 1.162 4.561 1.00 91.81 101 LEU A O 1
ATOM 821 N N . ARG A 1 102 ? 22.009 -0.400 5.074 1.00 90.50 102 ARG A N 1
ATOM 822 C C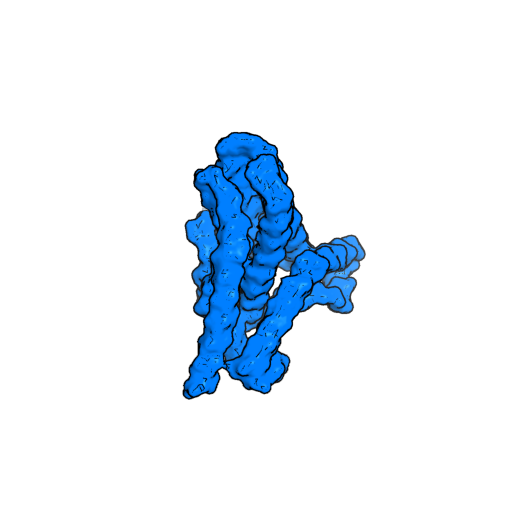A . ARG A 1 102 ? 22.945 -1.373 5.658 1.00 90.50 102 ARG A CA 1
ATOM 823 C C . ARG A 1 102 ? 23.486 -2.415 4.680 1.00 90.50 102 ARG A C 1
ATOM 825 O O . ARG A 1 102 ? 24.283 -3.248 5.096 1.00 90.50 102 ARG A O 1
ATOM 832 N N . ASN A 1 103 ? 23.078 -2.395 3.411 1.00 88.56 103 ASN A N 1
ATOM 833 C CA . ASN A 1 103 ? 23.367 -3.455 2.434 1.00 88.56 103 ASN A CA 1
ATOM 834 C C . ASN A 1 103 ? 22.944 -4.860 2.926 1.00 88.56 103 ASN A C 1
ATOM 836 O O . ASN A 1 103 ? 23.613 -5.854 2.659 1.00 88.56 103 ASN A O 1
ATOM 840 N N . GLN A 1 104 ? 21.836 -4.942 3.670 1.00 87.75 104 GLN A N 1
ATOM 841 C CA . GLN A 1 104 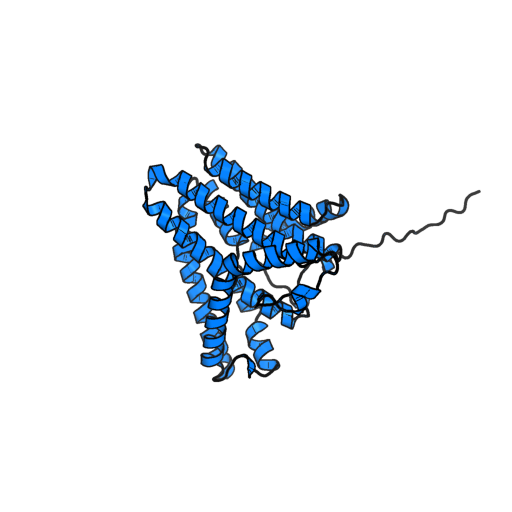? 21.289 -6.176 4.260 1.00 87.75 104 GLN A CA 1
ATOM 842 C C . GLN A 1 104 ? 19.999 -6.646 3.568 1.00 87.75 104 GLN A C 1
ATOM 844 O O . GLN A 1 104 ? 19.291 -7.525 4.063 1.00 87.75 104 GLN A O 1
ATOM 849 N N . THR A 1 105 ? 19.693 -6.093 2.391 1.00 84.75 105 THR A N 1
ATOM 850 C CA . THR A 1 105 ? 18.542 -6.507 1.583 1.00 84.75 105 THR A CA 1
ATOM 851 C C . THR A 1 105 ? 18.600 -8.001 1.288 1.00 84.75 105 THR A C 1
ATOM 853 O O . THR A 1 105 ? 19.568 -8.492 0.708 1.00 84.75 105 THR A O 1
ATOM 856 N N . ASN A 1 106 ? 17.551 -8.730 1.657 1.00 85.50 106 ASN A N 1
ATOM 857 C CA . ASN A 1 106 ? 17.459 -10.160 1.408 1.00 85.50 106 ASN A CA 1
ATOM 858 C C . ASN A 1 106 ? 16.012 -10.582 1.114 1.00 85.50 106 ASN A C 1
ATOM 860 O O . ASN A 1 106 ? 15.057 -9.892 1.478 1.00 85.50 106 ASN A O 1
ATOM 864 N N . ARG A 1 107 ? 15.843 -11.716 0.423 1.00 86.06 107 ARG A N 1
ATOM 865 C CA . ARG A 1 107 ? 14.521 -12.153 -0.056 1.00 86.06 107 ARG A CA 1
ATOM 866 C C . ARG A 1 107 ? 13.598 -12.630 1.060 1.00 86.06 107 ARG A C 1
ATOM 868 O O . ARG A 1 107 ? 12.398 -12.415 0.944 1.00 86.06 107 ARG A O 1
ATOM 875 N N . ILE A 1 108 ? 14.137 -13.242 2.118 1.00 89.88 108 ILE A N 1
ATOM 876 C CA . ILE A 1 108 ? 13.335 -13.682 3.272 1.00 89.88 108 ILE A CA 1
ATOM 877 C C . ILE A 1 108 ? 12.687 -12.469 3.935 1.00 89.88 108 ILE A C 1
ATOM 879 O O . ILE A 1 108 ? 11.474 -12.456 4.086 1.00 89.88 108 ILE A O 1
ATOM 883 N N . ALA A 1 109 ? 13.472 -11.436 4.251 1.00 89.75 109 ALA A N 1
ATOM 884 C CA . ALA A 1 109 ? 12.974 -10.203 4.851 1.00 89.75 109 ALA A CA 1
ATOM 885 C C . ALA A 1 109 ? 11.933 -9.517 3.958 1.00 89.75 109 ALA A C 1
ATOM 887 O O . ALA A 1 109 ? 10.894 -9.118 4.458 1.00 89.75 109 ALA A O 1
ATOM 888 N N . ARG A 1 110 ? 12.149 -9.471 2.635 1.00 90.38 110 ARG A N 1
ATOM 889 C CA . ARG A 1 110 ? 11.162 -8.914 1.694 1.00 90.38 110 ARG A CA 1
ATOM 890 C C . ARG A 1 110 ? 9.827 -9.668 1.711 1.00 90.38 110 ARG A C 1
ATOM 892 O O . ARG A 1 110 ? 8.774 -9.048 1.667 1.00 90.38 110 ARG A O 1
ATOM 899 N N . PHE A 1 111 ? 9.848 -11.002 1.718 1.00 92.25 111 PHE A N 1
ATOM 900 C CA . PHE A 1 111 ? 8.597 -11.767 1.758 1.00 92.25 111 PHE A CA 1
ATOM 901 C C . PHE A 1 111 ? 7.950 -11.767 3.147 1.00 92.25 111 PHE A C 1
ATOM 903 O O . PHE A 1 111 ? 6.729 -11.860 3.234 1.00 92.25 111 PHE A O 1
ATOM 910 N N . LEU A 1 112 ? 8.746 -11.660 4.215 1.00 94.25 112 LEU A N 1
ATOM 911 C CA . LEU A 1 112 ? 8.243 -11.460 5.571 1.00 94.25 112 LEU A CA 1
ATOM 912 C C . LEU A 1 112 ? 7.511 -10.120 5.683 1.00 94.25 112 LEU A C 1
ATOM 914 O O . LEU A 1 112 ? 6.399 -10.098 6.191 1.00 94.25 112 LEU A O 1
ATOM 918 N N . ASP A 1 113 ? 8.102 -9.054 5.149 1.00 93.81 113 ASP A N 1
ATOM 919 C CA . ASP A 1 113 ? 7.494 -7.729 5.039 1.00 93.81 113 ASP A CA 1
ATOM 920 C C . ASP A 1 113 ? 6.139 -7.790 4.320 1.00 93.81 113 ASP A C 1
ATOM 922 O O . ASP A 1 113 ? 5.103 -7.518 4.921 1.00 93.81 113 ASP A O 1
ATOM 926 N N . SER A 1 114 ? 6.098 -8.357 3.108 1.00 94.12 114 SER A N 1
ATOM 927 C CA . SER A 1 114 ? 4.833 -8.540 2.378 1.00 94.12 114 SER A CA 1
ATOM 928 C C . SER A 1 114 ? 3.789 -9.384 3.130 1.00 94.12 114 SER A C 1
ATOM 930 O O . SER A 1 114 ? 2.590 -9.157 2.983 1.00 94.12 114 SER A O 1
ATOM 932 N N . LEU A 1 115 ? 4.210 -10.382 3.915 1.00 96.19 115 LEU A N 1
ATOM 933 C CA . LEU A 1 115 ? 3.296 -11.181 4.737 1.00 96.19 115 LEU A CA 1
ATOM 934 C C . LEU A 1 115 ? 2.739 -10.365 5.910 1.00 96.19 115 LEU A C 1
ATOM 936 O O . LEU A 1 115 ? 1.535 -10.398 6.158 1.00 96.19 115 LEU A O 1
ATOM 940 N N . CYS A 1 116 ? 3.603 -9.643 6.620 1.00 97.19 116 CYS A N 1
ATOM 941 C CA . CYS A 1 116 ? 3.227 -8.748 7.708 1.00 97.19 116 CYS A CA 1
ATOM 942 C C . CYS A 1 116 ? 2.232 -7.686 7.228 1.00 97.19 116 CYS A C 1
ATOM 944 O O . CYS A 1 116 ? 1.190 -7.496 7.857 1.00 97.19 116 CYS A O 1
ATOM 946 N N . ASP A 1 117 ? 2.503 -7.075 6.078 1.00 96.00 117 ASP A N 1
ATOM 947 C CA . ASP A 1 117 ? 1.631 -6.097 5.440 1.00 96.00 117 ASP A CA 1
ATOM 948 C C . ASP A 1 117 ? 0.258 -6.675 5.103 1.00 96.00 117 ASP A C 1
ATOM 950 O O . ASP A 1 117 ? -0.778 -6.122 5.486 1.00 96.00 117 ASP A O 1
ATOM 954 N N . PHE A 1 118 ? 0.246 -7.838 4.443 1.00 97.25 118 PHE A N 1
ATOM 955 C CA . PHE A 1 118 ? -0.984 -8.543 4.110 1.00 97.25 118 PHE A CA 1
ATOM 956 C C . PHE A 1 118 ? -1.825 -8.805 5.362 1.00 97.25 118 PHE A C 1
ATOM 958 O O . PHE A 1 118 ? -3.013 -8.479 5.388 1.00 97.25 118 PHE A O 1
ATOM 965 N N . LEU A 1 119 ? -1.223 -9.367 6.412 1.00 98.25 119 LEU A N 1
ATOM 966 C CA . LEU A 1 119 ? -1.931 -9.706 7.645 1.00 98.25 119 LEU A CA 1
ATOM 967 C C . LEU A 1 119 ? -2.452 -8.458 8.368 1.00 98.25 119 LEU A C 1
ATOM 969 O O . LEU A 1 119 ? -3.611 -8.447 8.778 1.00 98.25 119 LEU A O 1
ATOM 973 N N . ALA A 1 120 ? -1.640 -7.404 8.487 1.00 98.38 120 ALA A N 1
ATOM 974 C CA . ALA A 1 120 ? -2.038 -6.161 9.143 1.00 98.38 120 ALA A CA 1
ATOM 975 C C . ALA A 1 120 ? -3.203 -5.476 8.416 1.00 98.38 120 ALA A C 1
ATOM 977 O O . ALA A 1 120 ? -4.180 -5.090 9.054 1.00 98.38 120 ALA A O 1
ATOM 978 N N . ILE A 1 121 ? -3.137 -5.361 7.086 1.00 98.12 121 ILE A N 1
ATOM 979 C CA . ILE A 1 121 ? -4.189 -4.714 6.290 1.00 98.12 121 ILE A CA 1
ATOM 980 C C . ILE A 1 121 ? -5.496 -5.507 6.373 1.00 98.12 121 ILE A C 1
ATOM 982 O O . ILE A 1 121 ? -6.545 -4.920 6.635 1.00 98.12 121 ILE A O 1
ATOM 986 N N . ASN A 1 122 ? -5.444 -6.835 6.211 1.00 98.44 122 ASN A N 1
ATOM 987 C CA . ASN A 1 122 ? -6.633 -7.679 6.363 1.00 98.44 122 ASN A CA 1
ATOM 988 C C . ASN A 1 122 ? -7.235 -7.537 7.762 1.00 98.44 122 ASN A C 1
ATOM 990 O O . ASN A 1 122 ? -8.443 -7.351 7.895 1.00 98.44 122 ASN A O 1
ATOM 994 N N . TRP A 1 123 ? -6.395 -7.567 8.797 1.00 98.69 123 TRP A N 1
ATOM 995 C CA . TRP A 1 123 ? -6.836 -7.409 10.175 1.00 98.69 123 TRP A CA 1
ATOM 996 C C . TRP A 1 123 ? -7.523 -6.064 10.422 1.00 98.69 123 TRP A C 1
ATOM 998 O O . TRP A 1 123 ? -8.630 -6.043 10.950 1.00 98.69 123 TRP A O 1
ATOM 1008 N N . ILE A 1 124 ? -6.918 -4.952 9.997 1.00 98.75 124 ILE A N 1
ATOM 1009 C CA . ILE A 1 124 ? -7.486 -3.607 10.160 1.00 98.75 124 ILE A CA 1
ATOM 1010 C C . ILE A 1 124 ? -8.847 -3.499 9.460 1.00 98.75 124 ILE A C 1
ATOM 1012 O O . ILE A 1 124 ? -9.805 -2.993 10.045 1.00 98.75 124 ILE A O 1
ATOM 1016 N N . VAL A 1 125 ? -8.958 -3.999 8.225 1.00 98.69 125 VAL A N 1
ATOM 1017 C CA . VAL A 1 125 ? -10.209 -3.936 7.455 1.00 98.69 125 VAL A CA 1
ATOM 1018 C C . VAL A 1 125 ? -11.302 -4.804 8.078 1.00 98.69 125 VAL A C 1
ATOM 1020 O O . VAL A 1 125 ? -12.448 -4.363 8.149 1.00 98.69 125 VAL A O 1
ATOM 1023 N N . VAL A 1 126 ? -10.967 -6.005 8.558 1.00 98.56 126 VAL A N 1
ATOM 1024 C CA . VAL A 1 126 ? -11.919 -6.891 9.246 1.00 98.56 126 VAL A CA 1
ATOM 1025 C C . VAL A 1 126 ? -12.334 -6.311 10.598 1.00 98.56 126 VAL A C 1
ATOM 1027 O O . VAL A 1 126 ? -13.519 -6.310 10.917 1.00 98.56 126 VAL A O 1
ATOM 1030 N N . ALA A 1 127 ? -11.399 -5.763 11.376 1.00 98.69 127 ALA A N 1
ATOM 1031 C CA . ALA A 1 127 ? -11.702 -5.114 12.648 1.00 98.69 127 ALA A CA 1
ATOM 1032 C C . ALA A 1 127 ? -12.628 -3.902 12.466 1.00 98.69 127 ALA A C 1
ATOM 1034 O O . ALA A 1 127 ? -13.581 -3.729 13.226 1.00 98.69 127 ALA A O 1
ATOM 1035 N N . LEU A 1 128 ? -12.405 -3.105 11.416 1.00 98.62 128 LEU A N 1
ATOM 1036 C CA . LEU A 1 128 ? -13.320 -2.033 11.031 1.00 98.62 128 LEU A CA 1
ATOM 1037 C C . LEU A 1 128 ? -14.711 -2.576 10.669 1.00 98.62 128 LEU A C 1
ATOM 1039 O O . LEU A 1 128 ? -15.719 -1.981 11.049 1.00 98.62 128 LEU A O 1
ATOM 1043 N N . ALA A 1 129 ? -14.777 -3.724 9.992 1.00 98.50 129 ALA A N 1
ATOM 1044 C CA . ALA A 1 129 ? -16.045 -4.334 9.619 1.00 98.50 129 ALA A CA 1
ATOM 1045 C C . ALA A 1 129 ? -16.838 -4.772 10.857 1.00 98.50 129 ALA A C 1
ATOM 1047 O O . ALA A 1 129 ? -18.025 -4.476 10.973 1.00 98.50 129 ALA A O 1
ATOM 1048 N N . ILE A 1 130 ? -16.159 -5.417 11.811 1.00 98.56 130 ILE A N 1
ATOM 1049 C CA . ILE A 1 130 ? -16.737 -5.831 13.095 1.00 98.56 130 ILE A CA 1
ATOM 1050 C C . ILE A 1 130 ? -17.249 -4.610 13.863 1.00 98.56 130 ILE A C 1
ATOM 1052 O O . ILE A 1 130 ? -18.374 -4.631 14.352 1.00 98.56 130 ILE A O 1
ATOM 1056 N N . ARG A 1 131 ? -16.463 -3.526 13.915 1.00 97.75 131 ARG A N 1
ATOM 1057 C CA . ARG A 1 131 ? -16.871 -2.271 14.561 1.00 97.75 131 ARG A CA 1
ATOM 1058 C C . ARG A 1 131 ? -18.161 -1.703 13.968 1.00 97.75 131 ARG A C 1
ATOM 1060 O O . ARG A 1 131 ? -19.003 -1.200 14.703 1.00 97.75 131 ARG A O 1
ATOM 1067 N N . LEU A 1 132 ? -18.284 -1.718 12.644 1.00 98.00 132 LEU A N 1
ATOM 1068 C CA . LEU A 1 132 ? -19.406 -1.106 11.928 1.00 98.00 132 LEU A CA 1
ATOM 1069 C C . LEU A 1 132 ? -20.637 -2.019 11.837 1.00 98.00 132 LEU A C 1
ATOM 1071 O O . LEU A 1 132 ? -21.731 -1.537 11.541 1.00 98.00 132 LEU A O 1
ATOM 1075 N N . TYR A 1 133 ? -20.481 -3.317 12.104 1.00 98.19 133 TYR A N 1
ATOM 1076 C CA . TYR A 1 133 ? -21.545 -4.311 11.986 1.00 98.19 133 TYR A CA 1
ATOM 1077 C C . TYR A 1 133 ? -22.821 -3.971 12.782 1.00 98.19 133 TYR A C 1
ATOM 1079 O O . TYR A 1 133 ? -23.899 -4.093 12.203 1.00 98.19 133 TYR A O 1
ATOM 1087 N N . PRO A 1 134 ? -22.768 -3.477 14.039 1.00 97.25 134 PRO A N 1
ATOM 1088 C CA . PRO A 1 134 ? -23.983 -3.118 14.778 1.00 97.25 134 PRO A CA 1
ATOM 1089 C C . PRO A 1 134 ? -24.820 -2.019 14.107 1.00 97.25 134 PRO A C 1
ATOM 1091 O O . PRO A 1 134 ? -26.041 -2.028 14.227 1.00 97.25 134 PRO A O 1
ATOM 1094 N N . SER A 1 135 ? -24.182 -1.092 13.384 1.00 96.25 135 SER A N 1
ATOM 1095 C CA . SER A 1 135 ? -24.858 0.061 12.769 1.00 96.25 135 SER A CA 1
ATOM 1096 C C . SER A 1 135 ? -25.305 -0.187 11.327 1.00 96.25 135 SER A C 1
ATOM 1098 O O . SER A 1 135 ? -26.268 0.418 10.868 1.00 96.25 135 SER A O 1
ATOM 1100 N N . PHE A 1 136 ? -24.595 -1.045 10.595 1.00 96.62 136 PHE A N 1
ATOM 1101 C CA . PHE A 1 136 ? -24.783 -1.242 9.150 1.00 96.62 136 PHE A CA 1
ATOM 1102 C C . PHE A 1 136 ? -25.157 -2.690 8.773 1.00 96.62 136 PHE A C 1
ATOM 1104 O O . PHE A 1 136 ? -25.432 -2.979 7.607 1.00 96.62 136 PHE A O 1
ATOM 1111 N N . GLY A 1 137 ? -25.168 -3.613 9.737 1.00 97.44 137 GLY A N 1
ATOM 1112 C CA . GLY A 1 137 ? -25.519 -5.018 9.541 1.00 97.44 137 GLY A CA 1
ATOM 1113 C C . GLY A 1 137 ? -24.573 -5.767 8.598 1.00 97.44 137 GLY A C 1
ATOM 1114 O O . GLY A 1 137 ? -23.384 -5.465 8.472 1.00 97.44 137 GLY A O 1
ATOM 1115 N N . SER A 1 138 ? -25.111 -6.767 7.896 1.00 96.81 138 SER A N 1
ATOM 1116 C CA . SER A 1 138 ? -24.336 -7.649 7.010 1.00 96.81 138 SER A CA 1
ATOM 1117 C C . SER A 1 138 ? -23.749 -6.954 5.778 1.00 96.81 138 SER A C 1
ATOM 1119 O O . SER A 1 138 ? -22.791 -7.470 5.202 1.00 96.81 138 SER A O 1
ATOM 1121 N N . VAL A 1 139 ? -24.249 -5.771 5.398 1.00 97.75 139 VAL A N 1
ATOM 1122 C CA . VAL A 1 139 ? -23.734 -4.990 4.256 1.00 97.75 139 VAL A CA 1
ATOM 1123 C C . VAL A 1 139 ? -22.243 -4.688 4.419 1.00 97.75 139 VAL A C 1
ATOM 1125 O O . VAL A 1 139 ? -21.489 -4.720 3.445 1.00 97.75 139 VAL A O 1
ATOM 1128 N N . VAL A 1 140 ? -21.786 -4.481 5.657 1.00 97.88 140 VAL A N 1
ATOM 1129 C CA . VAL A 1 140 ? -20.379 -4.192 5.966 1.00 97.88 140 VAL A CA 1
ATOM 1130 C C . VAL A 1 140 ? -19.448 -5.324 5.549 1.00 97.88 140 VAL A C 1
ATOM 1132 O O . VAL A 1 140 ? -18.320 -5.064 5.146 1.00 97.88 140 VAL A O 1
ATOM 1135 N N . ILE A 1 141 ? -19.912 -6.576 5.580 1.00 97.94 141 ILE A N 1
ATOM 1136 C CA . ILE A 1 141 ? -19.110 -7.725 5.144 1.00 97.94 141 ILE A CA 1
ATOM 1137 C C . ILE A 1 141 ? -18.791 -7.588 3.650 1.00 97.94 141 ILE A C 1
ATOM 1139 O O . ILE A 1 141 ? -17.637 -7.728 3.248 1.00 97.94 141 ILE A O 1
ATOM 1143 N N . GLY A 1 142 ? -19.792 -7.238 2.836 1.00 98.25 142 GLY A N 1
ATOM 1144 C CA . GLY A 1 142 ? -19.609 -6.978 1.407 1.00 98.25 142 GLY A CA 1
ATOM 1145 C C . GLY A 1 142 ? -18.691 -5.781 1.146 1.00 98.25 142 GLY A C 1
ATOM 1146 O O . GLY A 1 142 ? -17.793 -5.870 0.308 1.00 98.25 142 GLY A O 1
ATOM 1147 N N . LEU A 1 143 ? -18.857 -4.692 1.907 1.00 98.31 143 LEU A N 1
ATOM 1148 C CA . LEU A 1 143 ? -17.982 -3.518 1.822 1.00 98.31 143 LEU A CA 1
ATOM 1149 C C . LEU A 1 143 ? -16.529 -3.856 2.180 1.00 98.31 143 LEU A C 1
ATOM 1151 O O . LEU A 1 143 ? -15.618 -3.430 1.473 1.00 98.31 143 LEU A O 1
ATOM 1155 N N . ALA A 1 144 ? -16.300 -4.647 3.228 1.00 98.50 144 ALA A N 1
ATOM 1156 C CA . ALA A 1 144 ? -14.969 -5.041 3.673 1.00 98.50 144 ALA A CA 1
ATOM 1157 C C . ALA A 1 144 ? -14.276 -5.960 2.657 1.00 98.50 144 ALA A C 1
ATOM 1159 O O . ALA A 1 144 ? -13.131 -5.705 2.285 1.00 98.50 144 ALA A O 1
ATOM 1160 N N . VAL A 1 145 ? -14.980 -6.979 2.145 1.00 98.50 145 VAL A N 1
ATOM 1161 C CA . VAL A 1 145 ? -14.455 -7.878 1.102 1.00 98.50 145 VAL A CA 1
ATOM 1162 C C . VAL A 1 145 ? -14.144 -7.101 -0.175 1.00 98.50 145 VAL A C 1
ATOM 1164 O O . VAL A 1 145 ? -13.042 -7.220 -0.712 1.00 98.50 145 VAL A O 1
ATOM 1167 N N . GLY A 1 146 ? -15.076 -6.263 -0.639 1.00 98.50 146 GLY A N 1
ATOM 1168 C CA . GLY A 1 146 ? -14.862 -5.418 -1.811 1.00 98.50 146 GLY A CA 1
ATOM 1169 C C . GLY A 1 146 ? -13.674 -4.476 -1.624 1.00 98.50 146 GLY A C 1
ATOM 1170 O O . GLY A 1 146 ? -12.833 -4.363 -2.512 1.00 98.50 146 GLY A O 1
ATOM 1171 N N . THR A 1 147 ? -13.561 -3.854 -0.447 1.00 98.56 147 THR A N 1
ATOM 1172 C CA . THR A 1 147 ? -12.447 -2.962 -0.105 1.00 98.56 147 THR A CA 1
ATOM 1173 C C . THR A 1 147 ? -11.123 -3.709 -0.149 1.00 98.56 147 THR A C 1
ATOM 1175 O O . THR A 1 147 ? -10.196 -3.216 -0.778 1.00 98.56 147 THR A O 1
ATOM 1178 N N . LEU A 1 148 ? -11.019 -4.906 0.440 1.00 98.25 148 LEU A N 1
ATOM 1179 C CA . LEU A 1 148 ? -9.791 -5.704 0.379 1.00 98.25 148 LEU A CA 1
ATOM 1180 C C . LEU A 1 148 ? -9.393 -6.003 -1.065 1.00 98.25 148 LEU A C 1
ATOM 1182 O O . LEU A 1 148 ? -8.265 -5.710 -1.458 1.00 98.25 148 LEU A O 1
ATOM 1186 N N . VAL A 1 149 ? -10.325 -6.508 -1.878 1.00 97.81 149 VAL A N 1
ATOM 1187 C CA . VAL A 1 149 ? -10.074 -6.783 -3.301 1.00 97.81 149 VAL A CA 1
ATOM 1188 C C . VAL A 1 149 ? -9.605 -5.518 -4.029 1.00 97.81 149 VAL A C 1
ATOM 1190 O O . VAL A 1 149 ? -8.617 -5.564 -4.761 1.00 97.81 149 VAL A O 1
ATOM 1193 N N . SER A 1 150 ? -10.263 -4.379 -3.802 1.00 98.00 150 SER A N 1
ATOM 1194 C CA . SER A 1 150 ? -9.893 -3.095 -4.403 1.00 98.00 150 SER A CA 1
ATOM 1195 C C . SER A 1 150 ? -8.523 -2.594 -3.948 1.00 98.00 150 SER A C 1
ATOM 1197 O O . SER A 1 150 ? -7.710 -2.269 -4.806 1.00 98.00 150 SER A O 1
ATOM 1199 N N . LEU A 1 151 ? -8.226 -2.581 -2.644 1.00 97.31 151 LEU A N 1
ATOM 1200 C CA . LEU A 1 151 ? -6.930 -2.153 -2.097 1.00 97.31 151 LEU A CA 1
ATOM 1201 C C . LEU A 1 151 ? -5.788 -2.942 -2.723 1.00 97.31 151 LEU A C 1
ATOM 1203 O O . LEU A 1 151 ? -4.821 -2.370 -3.222 1.00 97.31 151 LEU A O 1
ATOM 1207 N N . PHE A 1 152 ? -5.918 -4.266 -2.716 1.00 96.69 152 PHE A N 1
ATOM 1208 C CA . PHE A 1 152 ? -4.895 -5.156 -3.229 1.00 96.69 152 PHE A CA 1
ATOM 1209 C C . PHE A 1 152 ? -4.692 -4.990 -4.742 1.00 96.69 152 PHE A C 1
ATOM 1211 O O . PHE A 1 152 ? -3.549 -4.919 -5.194 1.00 96.69 152 PHE A O 1
ATOM 1218 N N . LEU A 1 153 ? -5.765 -4.838 -5.526 1.00 96.88 153 LEU A N 1
ATOM 1219 C CA . LEU A 1 153 ? -5.662 -4.563 -6.963 1.00 96.88 153 LEU A CA 1
ATOM 1220 C C . LEU A 1 153 ? -5.049 -3.190 -7.268 1.00 96.88 153 LEU A C 1
ATOM 1222 O O . LEU A 1 153 ? -4.170 -3.096 -8.126 1.00 96.88 153 LEU A O 1
ATOM 1226 N N . GLN A 1 154 ? -5.483 -2.141 -6.567 1.00 97.38 154 GLN A N 1
ATOM 1227 C CA . GLN A 1 154 ? -4.968 -0.776 -6.713 1.00 97.38 154 GLN A CA 1
ATOM 1228 C C . GLN A 1 154 ? -3.466 -0.728 -6.381 1.00 97.38 154 GLN A C 1
ATOM 1230 O O . GLN A 1 154 ? -2.663 -0.228 -7.178 1.00 97.38 154 GLN A O 1
ATOM 1235 N N . CYS A 1 155 ? -3.059 -1.376 -5.287 1.00 95.31 155 CYS A N 1
ATOM 1236 C CA . CYS A 1 155 ? -1.661 -1.442 -4.874 1.00 95.31 155 CYS A CA 1
ATOM 1237 C C . CYS A 1 155 ? -0.807 -2.302 -5.807 1.00 95.31 155 CYS A C 1
ATOM 1239 O O . CYS A 1 155 ? 0.312 -1.905 -6.134 1.00 95.31 155 CYS A O 1
ATOM 1241 N N . SER A 1 156 ? -1.312 -3.442 -6.293 1.00 95.31 156 SER A N 1
ATOM 1242 C CA . SER A 1 156 ? -0.609 -4.241 -7.307 1.00 95.31 156 SER A CA 1
ATOM 1243 C C . SER A 1 156 ? -0.453 -3.489 -8.621 1.00 95.31 156 SER A C 1
ATOM 1245 O O . SER A 1 156 ? 0.594 -3.597 -9.253 1.00 95.31 156 SER A O 1
ATOM 1247 N N . TYR A 1 157 ? -1.438 -2.680 -9.022 1.00 96.12 157 TYR A N 1
ATOM 1248 C CA . TYR A 1 157 ? -1.313 -1.828 -10.203 1.00 96.12 157 TYR A CA 1
ATOM 1249 C C . TYR A 1 157 ? -0.157 -0.832 -10.046 1.00 96.12 157 TYR A C 1
ATOM 1251 O O . TYR A 1 157 ? 0.712 -0.756 -10.917 1.00 96.12 157 TYR A O 1
ATOM 1259 N N . PHE A 1 158 ? -0.084 -0.126 -8.913 1.00 95.25 158 PHE A N 1
ATOM 1260 C CA . PHE A 1 158 ? 1.040 0.761 -8.599 1.00 95.25 158 PHE A CA 1
ATOM 1261 C C . PHE A 1 158 ? 2.383 0.012 -8.549 1.00 95.25 158 PHE A C 1
ATOM 1263 O O . PHE A 1 158 ? 3.326 0.384 -9.256 1.00 95.25 158 PHE A O 1
ATOM 1270 N N . ASN A 1 159 ? 2.466 -1.066 -7.763 1.00 93.25 159 ASN A N 1
ATOM 1271 C CA . ASN A 1 159 ? 3.696 -1.833 -7.559 1.00 93.25 159 ASN A CA 1
ATOM 1272 C C . ASN A 1 159 ? 4.211 -2.460 -8.854 1.00 93.25 159 ASN A C 1
ATOM 1274 O O . ASN A 1 159 ? 5.420 -2.469 -9.086 1.00 93.25 159 ASN A O 1
ATOM 1278 N N . TYR A 1 160 ? 3.319 -2.922 -9.732 1.00 93.50 160 TYR A N 1
ATOM 1279 C CA . TYR A 1 160 ? 3.697 -3.440 -11.038 1.00 93.50 160 TYR A CA 1
ATOM 1280 C C . TYR A 1 160 ? 4.461 -2.383 -11.842 1.00 93.50 160 TYR A C 1
ATOM 1282 O O . TYR A 1 160 ? 5.584 -2.634 -12.266 1.00 93.50 160 TYR A O 1
ATOM 1290 N N . TYR A 1 161 ? 3.941 -1.165 -12.001 1.00 93.50 161 TYR A N 1
ATOM 1291 C CA . TYR A 1 161 ? 4.679 -0.140 -12.751 1.00 93.50 161 TYR A CA 1
ATOM 1292 C C . TYR A 1 161 ? 5.915 0.370 -12.020 1.00 93.50 161 TYR A C 1
ATOM 1294 O O . TYR A 1 161 ? 6.918 0.650 -12.672 1.00 93.50 161 TYR A O 1
ATOM 1302 N N . LEU A 1 162 ? 5.892 0.424 -10.686 1.00 92.31 162 LEU A N 1
ATOM 1303 C CA . LEU A 1 162 ? 7.070 0.779 -9.901 1.00 92.31 162 LEU A CA 1
ATOM 1304 C C . LEU A 1 162 ? 8.221 -0.209 -10.129 1.00 92.31 162 LEU A C 1
ATOM 1306 O O . LEU A 1 162 ? 9.348 0.223 -10.348 1.00 92.31 162 LEU A O 1
ATOM 1310 N N . ILE A 1 163 ? 7.948 -1.518 -10.109 1.00 90.81 163 ILE A N 1
ATOM 1311 C CA . ILE A 1 163 ? 8.957 -2.560 -10.354 1.00 90.81 163 ILE A CA 1
ATOM 1312 C C . ILE A 1 163 ? 9.519 -2.444 -11.776 1.00 90.81 163 ILE A C 1
ATOM 1314 O O . ILE A 1 163 ? 10.735 -2.509 -11.966 1.00 90.81 163 ILE A O 1
ATOM 1318 N N . ALA A 1 164 ? 8.653 -2.228 -12.772 1.00 90.75 164 ALA A N 1
ATOM 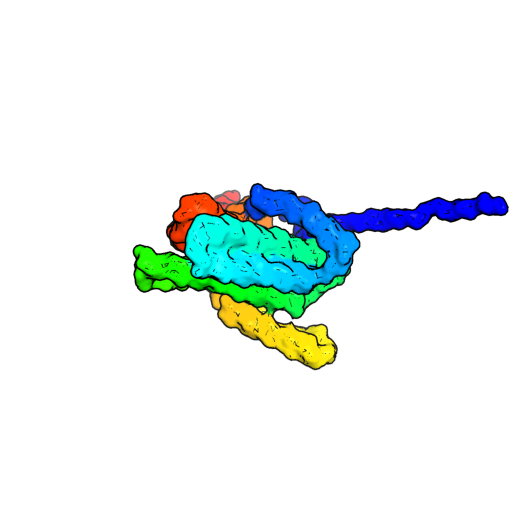1319 C CA . ALA A 1 164 ? 9.079 -2.071 -14.162 1.00 90.75 164 ALA A CA 1
ATOM 1320 C C . ALA A 1 164 ? 9.969 -0.828 -14.339 1.00 90.75 164 ALA A C 1
ATOM 1322 O O . ALA A 1 164 ? 11.027 -0.896 -14.966 1.00 90.75 164 ALA A O 1
ATOM 1323 N N . TYR A 1 165 ? 9.578 0.286 -13.716 1.00 91.69 165 TYR A N 1
ATOM 1324 C CA . TYR A 1 165 ? 10.327 1.537 -13.728 1.00 91.69 165 TYR A CA 1
ATOM 1325 C C . TYR A 1 165 ? 11.688 1.407 -13.029 1.00 91.69 165 TYR A C 1
ATOM 1327 O O . TYR A 1 165 ? 12.698 1.889 -13.544 1.00 91.69 165 TYR A O 1
ATOM 1335 N N . THR A 1 166 ? 11.752 0.729 -11.875 1.00 88.94 166 THR A N 1
ATOM 1336 C CA . THR A 1 166 ? 13.014 0.521 -11.143 1.00 88.94 166 THR A CA 1
ATOM 1337 C C . THR A 1 166 ? 13.980 -0.375 -11.911 1.00 88.94 166 THR A C 1
ATOM 1339 O O . THR A 1 166 ? 15.184 -0.135 -11.874 1.00 88.94 166 THR A O 1
ATOM 1342 N N . LYS A 1 167 ? 13.460 -1.344 -12.677 1.00 87.56 167 LYS A N 1
ATOM 1343 C CA . LYS A 1 167 ? 14.274 -2.227 -13.520 1.00 87.56 167 LYS A CA 1
ATOM 1344 C C . LYS A 1 167 ? 14.979 -1.477 -14.651 1.00 87.56 167 LYS A C 1
ATOM 1346 O O . LYS A 1 167 ? 16.132 -1.775 -14.941 1.00 87.56 167 LYS A O 1
ATOM 1351 N N . ILE A 1 168 ? 14.320 -0.481 -15.248 1.00 86.69 168 ILE A N 1
ATOM 1352 C CA . ILE A 1 168 ? 14.937 0.397 -16.260 1.00 86.69 168 ILE A CA 1
ATOM 1353 C C . ILE A 1 168 ? 16.080 1.225 -15.657 1.00 86.69 168 ILE A C 1
ATOM 1355 O O . ILE A 1 168 ? 17.071 1.487 -16.329 1.00 86.69 168 ILE A O 1
ATOM 1359 N N . HIS A 1 169 ? 15.968 1.598 -14.382 1.00 84.12 169 HIS A N 1
ATOM 1360 C CA . HIS A 1 169 ? 16.927 2.464 -13.692 1.00 84.12 169 HIS A CA 1
ATOM 1361 C C . HIS A 1 169 ? 17.942 1.700 -12.822 1.00 84.12 169 HIS A C 1
ATOM 1363 O O . HIS A 1 169 ? 18.536 2.287 -11.918 1.00 84.12 169 HIS A O 1
ATOM 1369 N N . GLY A 1 170 ? 18.159 0.409 -13.101 1.00 68.50 170 GLY A N 1
ATOM 1370 C CA . GLY A 1 170 ? 19.288 -0.360 -12.566 1.00 68.50 170 GLY A CA 1
ATOM 1371 C C . GLY A 1 170 ? 18.997 -1.286 -11.381 1.00 68.50 170 GLY A C 1
ATOM 1372 O O . GLY A 1 170 ? 19.911 -1.983 -10.946 1.00 68.50 170 GLY A O 1
ATOM 1373 N N . ASP A 1 171 ? 17.760 -1.369 -10.876 1.00 65.75 171 ASP A N 1
ATOM 1374 C CA . ASP A 1 171 ? 17.401 -2.361 -9.849 1.00 65.75 171 ASP A CA 1
ATOM 1375 C C . ASP A 1 171 ? 16.908 -3.664 -10.501 1.00 65.75 171 ASP A C 1
ATOM 1377 O O . ASP A 1 171 ? 15.753 -3.789 -10.913 1.00 65.75 171 ASP A O 1
ATOM 1381 N N . THR A 1 172 ? 17.799 -4.651 -10.619 1.00 59.62 172 THR A N 1
ATOM 1382 C CA . THR A 1 172 ? 17.502 -5.966 -11.218 1.00 59.62 172 THR A CA 1
ATOM 1383 C C . THR A 1 172 ? 17.048 -7.015 -10.200 1.00 59.62 172 THR A C 1
ATOM 1385 O O . THR A 1 172 ? 16.687 -8.129 -10.589 1.00 59.62 172 THR A O 1
ATOM 1388 N N . ASN A 1 173 ? 17.012 -6.675 -8.906 1.00 59.03 173 ASN A N 1
ATOM 1389 C CA . ASN A 1 173 ? 16.762 -7.634 -7.827 1.00 59.03 173 ASN A CA 1
ATOM 1390 C C . ASN A 1 173 ? 15.274 -7.946 -7.598 1.00 59.03 173 ASN A C 1
ATOM 1392 O O . ASN A 1 173 ? 14.950 -8.825 -6.796 1.00 59.03 173 ASN A O 1
ATOM 1396 N N . VAL A 1 174 ? 14.362 -7.258 -8.293 1.00 62.47 174 VAL A N 1
ATOM 1397 C CA . VAL A 1 174 ? 12.910 -7.415 -8.124 1.00 62.47 174 VAL A CA 1
ATOM 1398 C C . VAL A 1 174 ? 12.265 -7.946 -9.406 1.00 62.47 174 VAL A C 1
ATOM 1400 O O . VAL A 1 174 ? 12.522 -7.450 -10.504 1.00 62.47 174 VAL A O 1
ATOM 1403 N N . ARG A 1 175 ? 11.416 -8.972 -9.270 1.00 66.38 175 ARG A N 1
ATOM 1404 C CA . ARG A 1 175 ? 10.718 -9.635 -10.381 1.00 66.38 175 ARG A CA 1
ATOM 1405 C C . ARG A 1 175 ? 9.219 -9.328 -10.321 1.00 66.38 175 ARG A C 1
ATOM 1407 O O . ARG A 1 175 ? 8.664 -9.185 -9.241 1.00 66.38 175 ARG A O 1
ATOM 1414 N N . HIS A 1 176 ? 8.566 -9.249 -11.485 1.00 62.56 176 HIS A N 1
ATOM 1415 C CA . HIS A 1 176 ? 7.095 -9.199 -11.560 1.00 62.56 176 HIS A CA 1
ATOM 1416 C C . HIS A 1 176 ? 6.456 -10.559 -11.289 1.00 62.56 176 HIS A C 1
ATOM 1418 O O . HIS A 1 176 ? 5.359 -10.628 -10.754 1.00 62.56 176 HIS A O 1
ATOM 1424 N N . ASP A 1 177 ? 7.116 -11.635 -11.725 1.00 68.12 177 ASP A N 1
ATOM 1425 C CA . ASP A 1 177 ? 6.654 -12.998 -11.505 1.00 68.12 177 ASP A CA 1
ATOM 1426 C C . ASP A 1 177 ? 7.540 -13.648 -10.439 1.00 68.12 177 ASP A C 1
ATOM 1428 O O . ASP A 1 177 ? 8.723 -13.913 -10.665 1.00 68.12 177 ASP A O 1
ATOM 1432 N N . GLU A 1 178 ? 6.957 -13.869 -9.263 1.00 79.12 178 GLU A N 1
ATOM 1433 C CA . GLU A 1 178 ? 7.592 -14.529 -8.119 1.00 79.12 178 GLU A CA 1
ATOM 1434 C C . GLU A 1 178 ? 7.288 -16.036 -8.079 1.00 79.12 178 GLU A C 1
ATOM 1436 O O . GLU A 1 178 ? 7.322 -16.660 -7.014 1.00 79.12 178 GLU A O 1
ATOM 1441 N N . ARG A 1 179 ? 6.992 -16.662 -9.230 1.00 71.88 179 ARG A N 1
ATOM 1442 C CA . ARG A 1 179 ? 6.950 -18.126 -9.352 1.00 71.88 179 ARG A CA 1
ATOM 1443 C C . ARG A 1 179 ? 8.214 -18.759 -8.771 1.00 71.88 179 ARG A C 1
ATOM 1445 O O . ARG A 1 179 ? 9.326 -18.293 -9.002 1.00 71.88 179 ARG A O 1
ATOM 1452 N N . LEU A 1 180 ? 8.016 -19.864 -8.055 1.00 67.50 180 LEU A N 1
ATOM 1453 C CA . LEU A 1 180 ? 9.098 -20.693 -7.531 1.00 67.50 180 LEU A CA 1
ATOM 1454 C C . LEU A 1 180 ? 9.932 -21.234 -8.692 1.00 67.50 180 LEU A C 1
ATOM 1456 O O . LEU A 1 180 ? 9.446 -22.031 -9.494 1.00 67.50 180 LEU A O 1
ATOM 1460 N N . THR A 1 181 ? 11.187 -20.805 -8.759 1.00 73.81 181 THR A N 1
ATOM 1461 C CA . THR A 1 181 ? 12.161 -21.283 -9.745 1.00 73.81 181 THR A CA 1
ATOM 1462 C C . THR A 1 181 ? 13.147 -22.263 -9.116 1.00 73.81 181 THR A C 1
ATOM 1464 O O . THR A 1 181 ? 13.376 -22.254 -7.905 1.00 73.81 181 THR A O 1
ATOM 1467 N N . GLU A 1 182 ? 13.805 -23.079 -9.942 1.00 65.44 182 GLU A N 1
ATOM 1468 C CA . GLU A 1 182 ? 14.913 -23.930 -9.482 1.00 65.44 182 GLU A CA 1
ATOM 1469 C C . GLU A 1 182 ? 16.067 -23.108 -8.879 1.00 65.44 182 GLU A C 1
ATOM 1471 O O . GLU A 1 182 ? 16.731 -23.569 -7.950 1.00 65.44 182 GLU A O 1
ATOM 1476 N N . SER A 1 183 ? 16.254 -21.854 -9.319 1.00 70.00 183 SER A N 1
ATOM 1477 C CA . SER A 1 183 ? 17.215 -20.936 -8.691 1.00 70.00 183 SER A CA 1
ATOM 1478 C C . SER A 1 183 ? 16.844 -20.570 -7.253 1.00 70.00 183 SER A C 1
ATOM 1480 O O . SER A 1 183 ? 17.729 -20.458 -6.410 1.00 70.00 183 SER A O 1
ATOM 1482 N N . ASP A 1 184 ? 15.551 -20.461 -6.931 1.00 73.12 184 ASP A N 1
ATOM 1483 C CA . ASP A 1 184 ? 15.092 -20.115 -5.579 1.00 73.12 184 ASP A CA 1
ATOM 1484 C C . ASP A 1 184 ? 15.326 -21.276 -4.611 1.00 73.12 184 ASP A C 1
ATOM 1486 O O . ASP A 1 184 ? 15.760 -21.085 -3.474 1.00 73.12 184 ASP A O 1
ATOM 1490 N N . LYS A 1 185 ? 15.124 -22.505 -5.099 1.00 68.50 185 LYS A N 1
ATOM 1491 C CA . LYS A 1 185 ? 15.395 -23.734 -4.346 1.00 68.50 185 LYS A CA 1
ATOM 1492 C C . LYS A 1 185 ? 16.879 -23.893 -4.009 1.00 68.50 185 LYS A C 1
ATOM 1494 O O . LYS A 1 185 ? 17.198 -24.556 -3.031 1.00 68.50 185 LYS A O 1
ATOM 1499 N N . LYS A 1 186 ? 17.787 -23.295 -4.780 1.00 75.56 186 LYS A N 1
ATOM 1500 C CA . LYS A 1 186 ? 19.239 -23.357 -4.539 1.00 75.56 186 LYS A CA 1
ATOM 1501 C C . LYS A 1 186 ? 19.811 -22.065 -3.943 1.00 75.56 186 LYS A C 1
ATOM 1503 O O . LYS A 1 186 ? 21.012 -21.996 -3.715 1.00 75.56 186 LYS A O 1
ATOM 1508 N N . PHE A 1 187 ? 18.970 -21.062 -3.671 1.00 76.69 187 PHE A N 1
ATOM 1509 C CA . PHE A 1 187 ? 19.417 -19.721 -3.285 1.00 76.69 187 PHE A CA 1
ATOM 1510 C C . PHE A 1 187 ? 20.125 -19.683 -1.923 1.00 76.69 187 PHE A C 1
ATOM 1512 O O . PHE A 1 187 ? 21.134 -19.002 -1.768 1.00 76.69 187 PHE A O 1
ATOM 1519 N N . TYR A 1 188 ? 19.612 -20.420 -0.932 1.00 78.56 188 TYR A N 1
ATOM 1520 C CA . TYR A 1 188 ? 20.245 -20.549 0.382 1.00 78.56 188 TYR A CA 1
ATOM 1521 C C . TYR A 1 188 ? 20.828 -21.949 0.574 1.00 78.56 188 TYR A C 1
ATOM 1523 O O . TYR A 1 188 ? 20.120 -22.942 0.411 1.00 78.56 188 TYR A O 1
ATOM 1531 N N . ALA A 1 189 ? 22.093 -22.010 1.005 1.00 76.88 189 ALA A N 1
ATOM 1532 C CA . ALA A 1 189 ? 22.766 -23.258 1.370 1.00 76.88 189 ALA A CA 1
ATOM 1533 C C . ALA A 1 189 ? 22.187 -23.884 2.654 1.00 76.88 189 ALA A C 1
ATOM 1535 O O . ALA A 1 189 ? 22.067 -25.100 2.758 1.00 76.88 189 ALA A O 1
ATOM 1536 N N . ALA A 1 190 ? 21.792 -23.056 3.627 1.00 86.94 190 ALA A N 1
ATOM 1537 C CA . ALA A 1 190 ? 21.205 -23.528 4.878 1.00 86.94 190 ALA A CA 1
ATOM 1538 C C . ALA A 1 190 ? 19.763 -24.028 4.671 1.00 86.94 190 ALA A C 1
ATOM 1540 O O . ALA A 1 190 ? 18.888 -23.257 4.262 1.00 86.94 190 ALA A O 1
ATOM 1541 N N . SER A 1 191 ? 19.503 -25.287 5.037 1.00 87.38 191 SER A N 1
ATOM 1542 C CA . SER A 1 191 ? 18.216 -25.968 4.824 1.00 87.38 191 SER A CA 1
ATOM 1543 C C . SER A 1 191 ? 17.020 -25.213 5.409 1.00 87.38 191 SER A C 1
ATOM 1545 O O . SER A 1 191 ? 15.999 -25.065 4.740 1.00 87.38 191 SER A O 1
ATOM 1547 N N . TRP A 1 192 ? 17.150 -24.662 6.621 1.00 88.12 192 TRP A N 1
ATOM 1548 C CA . TRP A 1 192 ? 16.059 -23.931 7.273 1.00 88.12 192 TRP A CA 1
ATOM 1549 C C . TRP A 1 192 ? 15.734 -22.600 6.574 1.00 88.12 192 TRP A C 1
ATOM 1551 O O . TRP A 1 192 ? 14.563 -22.266 6.411 1.00 88.12 192 TRP A O 1
ATOM 1561 N N . LYS A 1 193 ? 16.748 -21.859 6.092 1.00 87.06 193 LYS A N 1
ATOM 1562 C CA . LYS A 1 193 ? 16.546 -20.601 5.344 1.00 87.06 193 LYS A CA 1
ATOM 1563 C C . LYS A 1 193 ? 15.871 -20.866 4.007 1.00 87.06 193 LYS A C 1
ATOM 1565 O O . LYS A 1 193 ? 14.992 -20.114 3.600 1.00 87.06 193 LYS A O 1
ATOM 1570 N N . ARG A 1 194 ? 16.268 -21.949 3.336 1.00 87.06 194 ARG A N 1
ATOM 1571 C CA . ARG A 1 194 ? 15.638 -22.409 2.097 1.00 87.06 194 ARG A CA 1
ATOM 1572 C C . ARG A 1 194 ? 14.171 -22.767 2.324 1.00 87.06 194 ARG A C 1
ATOM 1574 O O . ARG A 1 194 ? 13.323 -22.311 1.563 1.00 87.06 194 ARG A O 1
ATOM 1581 N N . PHE A 1 195 ? 13.873 -23.550 3.360 1.00 89.81 195 PHE A N 1
ATOM 1582 C CA . PHE A 1 195 ? 12.496 -23.896 3.714 1.00 89.81 195 PHE A CA 1
ATOM 1583 C C . PHE A 1 195 ? 11.658 -22.641 3.986 1.00 89.81 195 PHE A C 1
ATOM 1585 O O . PHE A 1 195 ? 10.610 -22.463 3.368 1.00 89.81 195 PHE A O 1
ATOM 1592 N N . LEU A 1 196 ? 12.162 -21.733 4.828 1.00 90.75 196 LEU A N 1
ATOM 1593 C CA . LEU A 1 196 ? 11.487 -20.480 5.163 1.00 90.75 196 LEU A CA 1
ATOM 1594 C C . LEU A 1 196 ? 11.229 -19.611 3.924 1.00 90.75 196 LEU A C 1
ATOM 1596 O O . LEU A 1 196 ? 10.127 -19.097 3.757 1.00 90.75 196 LEU A O 1
ATOM 1600 N N . LEU A 1 197 ? 12.215 -19.478 3.031 1.00 90.06 197 LEU A N 1
ATOM 1601 C CA . LEU A 1 197 ? 12.057 -18.737 1.779 1.00 90.06 197 LEU A CA 1
ATOM 1602 C C . LEU A 1 197 ? 10.934 -19.327 0.916 1.00 90.06 197 LEU A C 1
ATOM 1604 O O . LEU A 1 197 ? 10.068 -18.586 0.460 1.00 90.06 197 LEU A O 1
ATOM 1608 N N . ILE A 1 198 ? 10.939 -20.647 0.704 1.00 88.88 198 ILE A N 1
ATOM 1609 C CA . ILE A 1 198 ? 9.932 -21.332 -0.119 1.00 88.88 198 ILE A CA 1
ATOM 1610 C C . ILE A 1 198 ? 8.542 -21.188 0.502 1.00 88.88 198 ILE A C 1
ATOM 1612 O O . ILE A 1 198 ? 7.574 -20.945 -0.219 1.00 88.88 198 ILE A O 1
ATOM 1616 N N . PHE A 1 199 ? 8.440 -21.311 1.825 1.00 92.44 199 PHE A N 1
ATOM 1617 C CA . PHE A 1 199 ? 7.192 -21.139 2.559 1.00 92.44 199 PHE A CA 1
ATOM 1618 C C . PHE A 1 199 ? 6.626 -19.723 2.381 1.00 92.44 199 PHE A C 1
ATOM 1620 O O . PHE A 1 199 ? 5.505 -19.567 1.897 1.00 92.44 199 PHE A O 1
ATOM 1627 N N . LEU A 1 200 ? 7.426 -18.691 2.665 1.00 93.00 200 LEU A N 1
ATOM 1628 C CA . LEU A 1 200 ? 7.012 -17.292 2.523 1.00 93.00 200 LEU A CA 1
ATOM 1629 C C . LEU A 1 200 ? 6.671 -16.931 1.068 1.00 93.00 200 LEU A C 1
ATOM 1631 O O . LEU A 1 200 ? 5.649 -16.301 0.809 1.00 93.00 200 LEU A O 1
ATOM 1635 N N . GLN A 1 201 ? 7.476 -17.383 0.102 1.00 90.25 201 GLN A N 1
ATOM 1636 C CA . GLN A 1 201 ? 7.212 -17.178 -1.326 1.00 90.25 201 GLN A CA 1
ATOM 1637 C C . GLN A 1 201 ? 5.923 -17.887 -1.776 1.00 90.25 201 GLN A C 1
ATOM 1639 O O . GLN A 1 201 ? 5.185 -17.368 -2.615 1.00 90.25 201 GLN A O 1
ATOM 1644 N N . SER A 1 202 ? 5.618 -19.059 -1.210 1.00 90.25 202 SER A N 1
ATOM 1645 C CA . SER A 1 202 ? 4.369 -19.777 -1.491 1.00 90.25 202 SER A CA 1
ATOM 1646 C C . SER A 1 202 ? 3.156 -19.012 -0.976 1.00 90.25 202 SER A C 1
ATOM 1648 O O . SER A 1 202 ? 2.169 -18.911 -1.706 1.00 90.25 202 SER A O 1
ATOM 1650 N N . ILE A 1 203 ? 3.244 -18.431 0.226 1.00 93.12 203 ILE A N 1
ATOM 1651 C CA . ILE A 1 203 ? 2.187 -17.568 0.766 1.00 93.12 203 ILE A CA 1
ATOM 1652 C C . ILE A 1 203 ? 2.010 -16.338 -0.122 1.00 93.12 203 ILE A C 1
ATOM 1654 O O . ILE A 1 203 ? 0.899 -16.092 -0.579 1.00 93.12 203 ILE A O 1
ATOM 1658 N N . TYR A 1 204 ? 3.100 -15.638 -0.455 1.00 92.62 204 TYR A N 1
ATOM 1659 C CA . TYR A 1 204 ? 3.066 -14.469 -1.338 1.00 92.62 204 TYR A CA 1
ATOM 1660 C C . TYR A 1 204 ? 2.362 -14.766 -2.669 1.00 92.62 204 TYR A C 1
ATOM 1662 O O . TYR A 1 204 ? 1.562 -13.978 -3.165 1.00 92.62 204 TYR A O 1
ATOM 1670 N N . ARG A 1 205 ? 2.610 -15.943 -3.252 1.00 90.94 205 ARG A N 1
ATOM 1671 C CA . ARG A 1 205 ? 1.962 -16.362 -4.499 1.00 90.94 205 ARG A CA 1
ATOM 1672 C C . ARG A 1 205 ? 0.448 -16.532 -4.356 1.00 90.94 205 ARG A C 1
ATOM 1674 O O . ARG A 1 205 ? -0.271 -16.282 -5.320 1.00 90.94 205 ARG A O 1
ATOM 1681 N N . VAL A 1 206 ? -0.028 -17.000 -3.206 1.00 90.88 206 VAL A N 1
ATOM 1682 C CA . VAL A 1 206 ? -1.465 -17.155 -2.942 1.00 90.88 206 VAL A CA 1
ATOM 1683 C C . VAL A 1 206 ? -2.104 -15.798 -2.661 1.00 90.88 206 VAL A C 1
ATOM 1685 O O . VAL A 1 206 ? -3.179 -15.525 -3.182 1.00 90.88 206 VAL A O 1
ATOM 1688 N N . THR A 1 207 ? -1.432 -14.935 -1.899 1.00 91.81 207 THR A N 1
ATOM 1689 C CA . THR A 1 207 ? -1.979 -13.644 -1.464 1.00 91.81 207 THR A CA 1
ATOM 1690 C C . THR A 1 207 ? -1.898 -12.572 -2.553 1.00 91.81 207 THR A C 1
ATOM 1692 O O . THR A 1 207 ? -2.924 -11.995 -2.893 1.00 91.81 207 THR A O 1
ATOM 1695 N N . TYR A 1 208 ? -0.723 -12.359 -3.157 1.00 92.50 208 TYR A N 1
ATOM 1696 C CA . TYR A 1 208 ? -0.458 -11.327 -4.176 1.00 92.50 208 TYR A CA 1
ATOM 1697 C C . TYR A 1 208 ? -0.391 -11.872 -5.615 1.00 92.50 208 TYR A C 1
ATOM 1699 O O . TYR A 1 208 ? -0.517 -11.135 -6.591 1.00 92.50 208 TYR A O 1
ATOM 1707 N N . GLY A 1 209 ? -0.204 -13.179 -5.808 1.00 89.50 209 GLY A N 1
ATOM 1708 C CA . GLY A 1 209 ? 0.072 -13.709 -7.148 1.00 89.50 209 GLY A CA 1
ATOM 1709 C C . GLY A 1 209 ? -1.096 -13.621 -8.140 1.00 89.50 209 GLY A C 1
ATOM 1710 O O . GLY A 1 209 ? -0.857 -13.565 -9.345 1.00 89.50 209 GLY A O 1
ATOM 1711 N N . TRP A 1 210 ? -2.353 -13.628 -7.688 1.00 91.75 210 TRP A N 1
ATOM 1712 C CA . TRP A 1 210 ? -3.519 -13.532 -8.581 1.00 91.75 210 TRP A CA 1
ATOM 1713 C C . TRP A 1 210 ? -3.717 -12.100 -9.111 1.00 91.75 210 TRP A C 1
ATOM 1715 O O . TRP A 1 210 ? -3.876 -11.913 -10.318 1.00 91.75 210 TRP A O 1
ATOM 1725 N N . GLN A 1 211 ? -3.618 -11.096 -8.236 1.00 94.12 211 GLN A N 1
ATOM 1726 C CA . GLN A 1 211 ? -3.693 -9.667 -8.566 1.00 94.12 211 GLN A CA 1
ATOM 1727 C C . GLN A 1 211 ? -2.536 -9.235 -9.477 1.00 94.12 211 GLN A C 1
ATOM 1729 O O . GLN A 1 211 ? -2.775 -8.576 -10.488 1.00 94.12 211 GLN A O 1
ATOM 1734 N N . ASP A 1 212 ? -1.306 -9.687 -9.215 1.00 91.94 212 ASP A N 1
ATOM 1735 C CA . ASP A 1 212 ? -0.151 -9.365 -10.062 1.00 91.94 212 ASP A CA 1
ATOM 1736 C C . ASP A 1 212 ? -0.281 -9.980 -11.462 1.00 91.94 212 ASP A C 1
ATOM 1738 O O . ASP A 1 212 ? 0.031 -9.340 -12.472 1.00 91.94 212 ASP A O 1
ATOM 1742 N N . LYS A 1 213 ? -0.807 -11.211 -11.554 1.00 92.12 213 LYS A N 1
ATOM 1743 C CA . LYS A 1 213 ? -1.118 -11.852 -12.842 1.00 92.12 213 LYS A CA 1
ATOM 1744 C C . LYS A 1 213 ? -2.194 -11.096 -13.609 1.00 92.12 213 LYS A C 1
ATOM 1746 O O . LYS A 1 213 ? -2.059 -10.966 -14.828 1.00 92.12 213 LYS A O 1
ATOM 1751 N N . LEU A 1 214 ? -3.231 -10.613 -12.924 1.00 94.94 214 LEU A N 1
ATOM 1752 C CA . LEU A 1 214 ? -4.297 -9.829 -13.537 1.00 94.94 214 LEU A CA 1
ATOM 1753 C C . LEU A 1 214 ? -3.755 -8.504 -14.083 1.00 94.94 214 LEU A C 1
ATOM 1755 O O . LEU A 1 214 ? -3.955 -8.208 -15.259 1.00 94.94 214 LEU A O 1
ATOM 1759 N N . VAL A 1 215 ? -2.993 -7.749 -13.288 1.00 95.31 215 VAL A N 1
ATOM 1760 C CA . VAL A 1 215 ? -2.361 -6.500 -13.745 1.00 95.31 215 VAL A CA 1
ATOM 1761 C C . VAL A 1 215 ? -1.413 -6.764 -14.917 1.00 95.31 215 VAL A C 1
ATOM 1763 O O . VAL A 1 215 ? -1.466 -6.059 -15.924 1.00 95.31 215 VAL A O 1
ATOM 1766 N N . GLY A 1 216 ? -0.599 -7.820 -14.846 1.00 94.12 216 GLY A N 1
ATOM 1767 C CA . GLY A 1 216 ? 0.281 -8.215 -15.945 1.00 94.12 216 GLY A CA 1
ATOM 1768 C C . GLY A 1 216 ? -0.475 -8.632 -17.212 1.00 94.12 216 GLY A C 1
ATOM 1769 O O . GLY A 1 216 ? -0.009 -8.373 -18.320 1.00 94.12 216 GLY A O 1
ATOM 1770 N N . PHE A 1 217 ? -1.646 -9.259 -17.079 1.00 94.38 217 PHE A N 1
ATOM 1771 C CA . PHE A 1 217 ? -2.532 -9.559 -18.204 1.00 94.38 217 PHE A CA 1
ATOM 1772 C C . PHE A 1 217 ? -3.088 -8.280 -18.837 1.00 94.38 217 PHE A C 1
ATOM 1774 O O . PHE A 1 217 ? -2.988 -8.118 -20.055 1.00 94.38 217 PHE A O 1
ATOM 1781 N N . LEU A 1 218 ? -3.584 -7.347 -18.020 1.00 94.94 218 LEU A N 1
ATOM 1782 C CA . LEU A 1 218 ? -4.078 -6.051 -18.485 1.00 94.94 218 LEU A CA 1
ATOM 1783 C C . LEU A 1 218 ? -2.977 -5.242 -19.182 1.00 94.94 218 LEU A C 1
ATOM 1785 O O . LEU A 1 218 ? -3.225 -4.670 -20.243 1.00 94.94 218 LEU A O 1
ATOM 1789 N N . ASP A 1 219 ? -1.755 -5.220 -18.645 1.00 94.81 219 ASP A N 1
ATOM 1790 C CA . ASP A 1 219 ? -0.603 -4.548 -19.262 1.00 94.81 219 ASP A CA 1
ATOM 1791 C C . ASP A 1 219 ? -0.213 -5.196 -20.600 1.00 94.81 219 ASP A C 1
ATOM 1793 O O . ASP A 1 219 ? -0.008 -4.482 -21.577 1.00 94.81 219 ASP A O 1
ATOM 1797 N N . ARG A 1 220 ? -0.200 -6.534 -20.709 1.00 93.44 220 ARG A N 1
ATOM 1798 C CA . ARG A 1 220 ? 0.037 -7.215 -22.000 1.00 93.44 220 ARG A CA 1
ATOM 1799 C C . ARG A 1 220 ? -1.022 -6.861 -23.043 1.00 93.44 220 ARG A C 1
ATOM 1801 O O . ARG A 1 220 ? -0.669 -6.599 -24.190 1.00 93.44 220 ARG A O 1
ATOM 1808 N N . GLY A 1 221 ? -2.297 -6.836 -22.648 1.00 93.25 221 GLY A N 1
ATOM 1809 C CA . GLY A 1 221 ? -3.388 -6.397 -23.521 1.00 93.25 221 GLY A CA 1
ATOM 1810 C C . GLY A 1 221 ? -3.204 -4.947 -23.971 1.00 93.25 221 GLY A C 1
ATOM 1811 O O . GLY A 1 221 ? -3.301 -4.652 -25.154 1.00 93.25 221 GLY A O 1
ATOM 1812 N N . SER A 1 222 ? -2.828 -4.071 -23.039 1.00 93.31 222 SER A N 1
ATOM 1813 C CA . SER A 1 222 ? -2.543 -2.652 -23.286 1.00 93.31 222 SER A CA 1
ATOM 1814 C C . SER A 1 222 ? -1.431 -2.446 -24.311 1.00 93.31 222 SER A C 1
ATOM 1816 O O . SER A 1 222 ? -1.600 -1.709 -25.279 1.00 93.31 222 SER A O 1
ATOM 1818 N N . VAL A 1 223 ? -0.303 -3.138 -24.125 1.00 93.88 223 VAL A N 1
ATOM 1819 C CA . VAL A 1 223 ? 0.832 -3.083 -25.052 1.00 93.88 223 VAL A CA 1
ATOM 1820 C C . VAL A 1 223 ? 0.411 -3.549 -26.441 1.00 93.88 223 VAL A C 1
ATOM 1822 O O . VAL A 1 223 ? 0.716 -2.873 -27.419 1.00 93.88 223 VAL A O 1
ATOM 1825 N N . LYS A 1 224 ? -0.330 -4.660 -26.532 1.00 93.25 224 LYS A N 1
ATOM 1826 C CA . LYS A 1 224 ? -0.821 -5.180 -27.812 1.00 93.25 224 LYS A CA 1
ATOM 1827 C C . LYS A 1 224 ? -1.744 -4.183 -28.514 1.00 93.25 224 LYS A C 1
ATOM 1829 O O . LYS A 1 224 ? -1.602 -3.988 -29.714 1.00 93.25 224 LYS A O 1
ATOM 1834 N N . THR A 1 225 ? -2.643 -3.534 -27.778 1.00 92.38 225 THR A N 1
ATOM 1835 C CA . THR A 1 225 ? -3.554 -2.518 -28.325 1.00 92.38 225 THR A CA 1
ATOM 1836 C C . THR A 1 225 ? -2.813 -1.277 -28.818 1.00 92.38 225 THR A C 1
ATOM 1838 O O . THR A 1 225 ? -3.176 -0.719 -29.846 1.00 92.38 225 THR A O 1
ATOM 1841 N N . VAL A 1 226 ? -1.782 -0.833 -28.096 1.00 92.44 226 VAL A N 1
ATOM 1842 C CA . VAL A 1 226 ? -1.077 0.423 -28.391 1.00 92.44 226 VAL A CA 1
ATOM 1843 C C . VAL A 1 226 ? 0.022 0.251 -29.445 1.00 92.44 226 VAL A C 1
ATOM 1845 O O . VAL A 1 226 ? 0.124 1.073 -30.347 1.00 92.44 226 VAL A O 1
ATOM 1848 N N . TYR A 1 227 ? 0.836 -0.802 -29.348 1.00 90.62 227 TYR A N 1
ATOM 1849 C CA . TYR A 1 227 ? 1.982 -1.040 -30.237 1.00 90.62 227 TYR A CA 1
ATOM 1850 C C . TYR A 1 227 ? 1.704 -2.063 -31.348 1.00 90.62 227 TYR A C 1
ATOM 1852 O O . TYR A 1 227 ? 2.567 -2.285 -32.193 1.00 90.62 227 TYR A O 1
ATOM 1860 N N . GLY A 1 228 ? 0.558 -2.751 -31.330 1.00 91.12 228 GLY A N 1
ATOM 1861 C CA . GLY A 1 228 ? 0.223 -3.792 -32.311 1.00 91.12 228 GLY A CA 1
ATOM 1862 C C . GLY A 1 228 ? 1.033 -5.090 -32.183 1.00 91.12 228 GLY A C 1
ATOM 1863 O O . GLY A 1 228 ? 0.879 -5.990 -33.004 1.00 91.12 228 GLY A O 1
ATOM 1864 N N . LYS A 1 229 ? 1.885 -5.223 -31.158 1.00 92.00 229 LYS A N 1
ATOM 1865 C CA . LYS A 1 229 ? 2.786 -6.371 -30.955 1.00 92.00 229 LYS A CA 1
ATOM 1866 C C . LYS A 1 229 ? 2.791 -6.870 -29.515 1.00 92.00 229 LYS A C 1
ATOM 1868 O O . LYS A 1 229 ? 2.341 -6.189 -28.595 1.00 92.00 229 LYS A O 1
ATOM 1873 N N . ALA A 1 230 ? 3.282 -8.092 -29.324 1.00 90.56 230 ALA A N 1
ATOM 1874 C CA . ALA A 1 230 ? 3.430 -8.676 -27.998 1.00 90.56 230 ALA A CA 1
ATOM 1875 C C . ALA A 1 230 ? 4.466 -7.903 -27.166 1.00 90.56 230 ALA A C 1
ATOM 1877 O O . ALA A 1 230 ? 5.445 -7.385 -27.702 1.00 90.56 230 ALA A O 1
ATOM 1878 N N . ARG A 1 231 ? 4.272 -7.877 -25.839 1.00 87.62 231 ARG A N 1
ATOM 1879 C CA . ARG A 1 231 ? 5.189 -7.236 -24.880 1.00 87.62 231 ARG A CA 1
ATOM 1880 C C . ARG A 1 231 ? 6.640 -7.673 -25.070 1.00 87.62 231 ARG A C 1
ATOM 1882 O O . ARG A 1 231 ? 7.530 -6.831 -25.053 1.00 87.62 231 ARG A O 1
ATOM 1889 N N . ASP A 1 232 ? 6.862 -8.968 -25.260 1.00 87.88 232 ASP A N 1
ATOM 1890 C CA . ASP A 1 232 ? 8.208 -9.541 -25.361 1.00 87.88 232 ASP A CA 1
ATOM 1891 C C . ASP A 1 232 ? 8.889 -9.214 -26.702 1.00 87.88 232 ASP A C 1
ATOM 1893 O O . ASP A 1 232 ? 10.089 -9.410 -26.852 1.00 87.88 232 ASP A O 1
ATOM 1897 N N . SER A 1 233 ? 8.135 -8.669 -27.663 1.00 90.19 233 SER A N 1
ATOM 1898 C CA . SER A 1 233 ? 8.623 -8.207 -28.967 1.00 90.19 233 SER A CA 1
ATOM 1899 C C . SER A 1 233 ? 8.880 -6.694 -29.014 1.00 90.19 233 SER A C 1
ATOM 1901 O O . SER A 1 233 ? 9.191 -6.165 -30.082 1.00 90.19 233 SER A O 1
ATOM 1903 N N . LEU A 1 234 ? 8.711 -5.971 -27.899 1.00 88.44 234 LEU A N 1
ATOM 1904 C CA . LEU A 1 234 ? 9.032 -4.544 -27.830 1.00 88.44 234 LEU A CA 1
ATOM 1905 C C . LEU A 1 234 ? 10.546 -4.325 -27.938 1.00 88.44 234 LEU A C 1
ATOM 1907 O O . LEU A 1 234 ? 11.332 -4.969 -27.241 1.00 88.44 234 LEU A O 1
ATOM 1911 N N . ALA A 1 235 ? 10.955 -3.354 -28.754 1.00 91.19 235 ALA A N 1
ATOM 1912 C CA . ALA A 1 235 ? 12.336 -2.895 -28.788 1.00 91.19 235 ALA A CA 1
ATOM 1913 C C . ALA A 1 235 ? 12.712 -2.221 -27.456 1.00 91.19 235 ALA A C 1
ATOM 1915 O O . ALA A 1 235 ? 11.856 -1.694 -26.738 1.00 91.19 235 ALA A O 1
ATOM 1916 N N . ALA A 1 236 ? 14.009 -2.174 -27.134 1.00 87.44 236 ALA A N 1
ATOM 1917 C CA . ALA A 1 236 ? 14.493 -1.601 -25.873 1.00 87.44 236 ALA A CA 1
ATOM 1918 C C . ALA A 1 236 ? 14.015 -0.150 -25.649 1.00 87.44 236 ALA A C 1
ATOM 1920 O O . ALA A 1 236 ? 13.588 0.195 -24.546 1.00 87.44 236 ALA A O 1
ATOM 1921 N N . GLY A 1 237 ? 14.013 0.676 -26.703 1.00 88.31 237 GLY A N 1
ATOM 1922 C CA . GLY A 1 237 ? 13.512 2.053 -26.648 1.00 88.31 237 GLY A CA 1
ATOM 1923 C C . GLY A 1 237 ? 12.009 2.148 -26.359 1.00 88.31 237 GLY A C 1
ATOM 1924 O O . GLY A 1 237 ? 11.587 2.993 -25.574 1.00 88.31 237 GLY A O 1
ATOM 1925 N N . GLU A 1 238 ? 11.200 1.243 -26.912 1.00 90.69 238 GLU A N 1
ATOM 1926 C CA . GLU A 1 238 ? 9.748 1.203 -26.683 1.00 90.69 238 GLU A CA 1
ATOM 1927 C C . GLU A 1 238 ? 9.415 0.721 -25.271 1.00 90.69 238 GLU A C 1
ATOM 1929 O O . GLU A 1 238 ? 8.563 1.299 -24.599 1.00 90.69 238 GLU A O 1
ATOM 1934 N N . CYS A 1 239 ? 10.127 -0.303 -24.794 1.00 88.94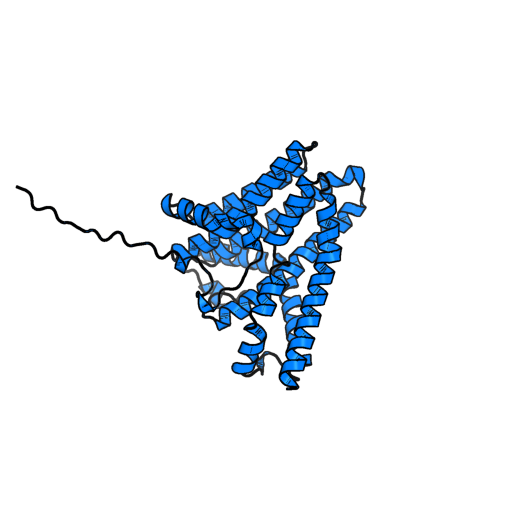 239 CYS A N 1
ATOM 1935 C CA . CYS A 1 239 ? 10.016 -0.794 -23.424 1.00 88.94 239 CYS A CA 1
ATOM 1936 C C . CYS A 1 239 ? 10.369 0.314 -22.416 1.00 88.94 239 CYS A C 1
ATOM 1938 O O . CYS A 1 239 ? 9.621 0.557 -21.465 1.00 88.94 239 CYS A O 1
ATOM 1940 N N . SER A 1 240 ? 11.464 1.041 -22.674 1.00 89.19 240 SER A N 1
ATOM 1941 C CA . SER A 1 240 ? 11.869 2.199 -21.874 1.00 89.19 240 SER A CA 1
ATOM 1942 C C . SER A 1 240 ? 10.817 3.311 -21.905 1.00 89.19 240 SER A C 1
ATOM 1944 O O . SER A 1 240 ? 10.432 3.820 -20.857 1.00 89.19 240 SER A O 1
ATOM 1946 N N . ALA A 1 241 ? 10.255 3.633 -23.074 1.00 90.75 241 ALA A N 1
ATOM 1947 C CA . ALA A 1 241 ? 9.192 4.629 -23.183 1.00 90.75 241 ALA A CA 1
ATOM 1948 C C . ALA A 1 241 ? 7.922 4.223 -22.411 1.00 90.75 241 ALA A C 1
ATOM 1950 O O . ALA A 1 241 ? 7.313 5.058 -21.741 1.00 90.75 241 ALA A O 1
ATOM 1951 N N . TRP A 1 242 ? 7.528 2.948 -22.481 1.00 92.50 242 TRP A N 1
ATOM 1952 C CA . TRP A 1 242 ? 6.293 2.431 -21.886 1.00 92.50 242 TRP A CA 1
ATOM 1953 C C . TRP A 1 242 ? 6.332 2.347 -20.354 1.00 92.50 242 TRP A C 1
ATOM 1955 O O . TRP A 1 242 ? 5.345 2.676 -19.685 1.00 92.50 242 TRP A O 1
ATOM 1965 N N . TYR A 1 243 ? 7.457 1.899 -19.791 1.00 92.25 243 TYR A N 1
ATOM 1966 C CA . TYR A 1 243 ? 7.618 1.696 -18.346 1.00 92.25 243 TYR A CA 1
ATOM 1967 C C . TYR A 1 243 ? 8.429 2.800 -17.652 1.00 92.25 243 TYR A C 1
ATOM 1969 O O . TYR A 1 243 ? 8.398 2.882 -16.429 1.00 92.25 243 TYR A O 1
ATOM 1977 N N . GLY A 1 244 ? 9.123 3.659 -18.403 1.00 90.38 244 GLY A N 1
ATOM 1978 C CA . GLY A 1 244 ? 9.930 4.775 -17.897 1.00 90.38 244 GLY A CA 1
ATOM 1979 C C . GLY A 1 244 ? 9.176 6.102 -17.750 1.00 90.38 244 GLY A C 1
ATOM 1980 O O . GLY A 1 244 ? 9.787 7.115 -17.416 1.00 90.38 244 GLY A O 1
ATOM 1981 N N . ASP A 1 245 ? 7.859 6.145 -17.991 1.00 90.56 245 ASP A N 1
ATOM 1982 C CA . ASP A 1 245 ? 7.081 7.386 -17.869 1.00 90.56 245 ASP A CA 1
ATOM 1983 C C . ASP A 1 245 ? 6.840 7.758 -16.394 1.00 90.56 245 ASP A C 1
ATOM 1985 O O . ASP A 1 245 ? 5.947 7.245 -15.712 1.00 90.56 245 ASP A O 1
ATOM 1989 N N . LYS A 1 246 ? 7.642 8.713 -15.918 1.00 91.69 246 LYS A N 1
ATOM 1990 C CA . LYS A 1 246 ? 7.591 9.261 -14.560 1.00 91.69 246 LYS A CA 1
ATOM 1991 C C . LYS A 1 246 ? 6.238 9.886 -14.202 1.00 91.69 246 LYS A C 1
ATOM 1993 O O . LYS A 1 246 ? 5.817 9.788 -13.053 1.00 91.69 246 LYS A O 1
ATOM 1998 N N . THR A 1 247 ? 5.547 10.521 -15.152 1.00 92.38 247 THR A N 1
ATOM 1999 C CA . THR A 1 247 ? 4.237 11.144 -14.897 1.00 92.38 247 THR A CA 1
ATOM 2000 C C . THR A 1 247 ? 3.202 10.083 -14.554 1.00 92.38 247 THR A C 1
ATOM 2002 O O . THR A 1 247 ? 2.452 10.247 -13.596 1.00 92.38 247 THR A O 1
ATOM 2005 N N . LEU A 1 248 ? 3.189 8.973 -15.296 1.00 92.06 248 LEU A N 1
ATOM 2006 C CA . LEU A 1 248 ? 2.289 7.857 -15.006 1.00 92.06 248 LEU A CA 1
ATOM 2007 C C . LEU A 1 248 ? 2.606 7.201 -13.661 1.00 92.06 248 LEU A C 1
ATOM 2009 O O . LEU A 1 248 ? 1.688 6.800 -12.952 1.00 92.06 248 LEU A O 1
ATOM 2013 N N . LEU A 1 249 ? 3.883 7.138 -13.280 1.00 92.56 249 LEU A N 1
ATOM 2014 C CA . LEU A 1 249 ? 4.258 6.624 -11.967 1.00 92.56 249 LEU A CA 1
ATOM 2015 C C . LEU A 1 249 ? 3.727 7.514 -10.834 1.00 92.56 249 LEU A C 1
ATOM 2017 O O . LEU A 1 249 ? 3.153 6.985 -9.889 1.00 92.56 249 LEU A O 1
ATOM 2021 N N . ILE A 1 250 ? 3.840 8.843 -10.962 1.00 94.62 250 ILE A N 1
ATOM 2022 C CA . ILE A 1 250 ? 3.280 9.810 -9.999 1.00 94.62 250 ILE A CA 1
ATOM 2023 C C . ILE A 1 250 ? 1.757 9.663 -9.905 1.00 94.62 250 ILE A C 1
ATOM 2025 O O . ILE A 1 250 ? 1.227 9.582 -8.799 1.00 94.62 250 ILE A O 1
ATOM 2029 N N . LEU A 1 251 ? 1.060 9.561 -11.042 1.00 95.50 251 LEU A N 1
ATOM 2030 C CA . LEU A 1 251 ? -0.396 9.363 -11.084 1.00 95.50 251 LEU A CA 1
ATOM 2031 C C . LEU A 1 251 ? -0.850 8.057 -10.423 1.00 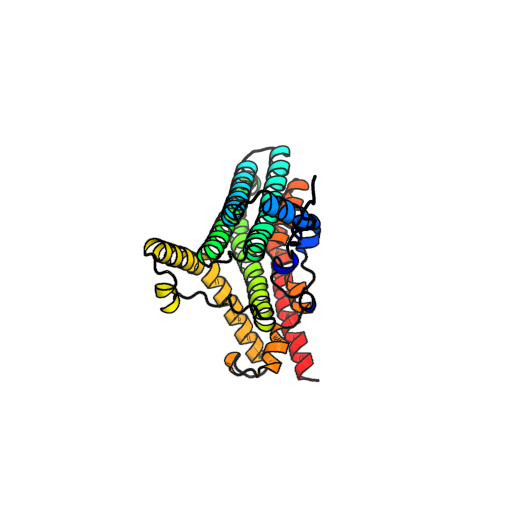95.50 251 LEU A C 1
ATOM 2033 O O . LEU A 1 251 ? -1.981 7.964 -9.966 1.00 95.50 251 LEU A O 1
ATOM 2037 N N . ASN A 1 252 ? 0.016 7.049 -10.334 1.00 94.94 252 ASN A N 1
ATOM 2038 C CA . ASN A 1 252 ? -0.316 5.804 -9.649 1.00 94.94 252 ASN A CA 1
ATOM 2039 C C . ASN A 1 252 ? -0.076 5.870 -8.131 1.00 94.94 252 ASN A C 1
ATOM 2041 O O . ASN A 1 252 ? -0.562 5.001 -7.416 1.00 94.94 252 ASN A O 1
ATOM 2045 N N . THR A 1 253 ? 0.648 6.870 -7.613 1.00 94.62 253 THR A N 1
ATOM 2046 C CA . THR A 1 253 ? 0.966 6.960 -6.172 1.00 94.62 253 THR A CA 1
ATOM 2047 C C . THR A 1 253 ? -0.250 7.050 -5.244 1.00 94.62 253 THR A C 1
ATOM 2049 O O . THR A 1 253 ? -0.183 6.442 -4.176 1.00 94.62 253 THR A O 1
ATOM 2052 N N . PRO A 1 254 ? -1.387 7.676 -5.618 1.00 95.56 254 PRO A N 1
ATOM 2053 C CA . PRO A 1 254 ? -2.588 7.656 -4.781 1.00 95.56 254 PRO A CA 1
ATOM 2054 C C . PRO A 1 254 ? -3.214 6.262 -4.603 1.00 95.56 254 PRO A C 1
ATOM 2056 O O . PRO A 1 254 ? -4.056 6.082 -3.733 1.00 95.56 254 PRO A O 1
ATOM 2059 N N . LEU A 1 255 ? -2.821 5.277 -5.421 1.00 95.06 255 LEU A N 1
ATOM 2060 C CA . LEU A 1 255 ? -3.326 3.899 -5.381 1.00 95.06 255 LEU A CA 1
ATOM 2061 C C . LEU A 1 255 ? -2.461 2.968 -4.510 1.00 95.06 255 LEU A C 1
ATOM 2063 O O . LEU A 1 255 ? -2.633 1.754 -4.555 1.00 95.06 255 LEU A O 1
ATOM 2067 N N . CYS A 1 256 ? -1.475 3.502 -3.779 1.00 93.25 256 CYS A N 1
ATOM 2068 C CA . CYS A 1 256 ? -0.615 2.709 -2.896 1.00 93.25 256 CYS A CA 1
ATOM 2069 C C . CYS A 1 256 ? -1.211 2.544 -1.485 1.00 93.25 256 CYS A C 1
ATOM 2071 O O . CYS A 1 256 ? -2.033 3.355 -1.049 1.00 93.25 256 CYS A O 1
ATOM 2073 N N . PHE A 1 257 ? -0.744 1.531 -0.740 1.00 93.31 257 PHE A N 1
ATOM 2074 C CA . PHE A 1 257 ? -1.275 1.211 0.591 1.00 93.31 257 PHE A CA 1
ATOM 2075 C C . PHE A 1 257 ? -1.206 2.394 1.551 1.00 93.31 257 PHE A C 1
ATOM 2077 O O . PHE A 1 257 ? -2.195 2.659 2.226 1.00 93.31 257 PHE A O 1
ATOM 2084 N N . GLY A 1 258 ? -0.099 3.144 1.559 1.00 93.94 258 GLY A N 1
ATOM 2085 C CA . GLY A 1 258 ? 0.044 4.313 2.428 1.00 93.94 258 GLY A CA 1
ATOM 2086 C C . GLY A 1 258 ? -1.079 5.333 2.225 1.00 93.94 258 GLY A C 1
ATOM 2087 O O . GLY A 1 258 ? -1.646 5.826 3.195 1.00 93.94 258 GLY A O 1
ATOM 2088 N N . THR A 1 259 ? -1.482 5.603 0.975 1.00 95.69 259 THR A N 1
ATOM 2089 C CA . THR A 1 259 ? -2.578 6.552 0.696 1.00 95.69 259 THR A CA 1
ATOM 2090 C C . THR A 1 259 ? -3.902 6.042 1.254 1.00 95.69 259 THR A C 1
ATOM 2092 O O . THR A 1 259 ? -4.668 6.802 1.843 1.00 95.69 259 THR A O 1
ATOM 2095 N N . HIS A 1 260 ? -4.170 4.745 1.120 1.00 97.19 260 HIS A N 1
ATOM 2096 C CA . HIS A 1 260 ? -5.375 4.140 1.677 1.00 97.19 260 HIS A CA 1
ATOM 2097 C C . HIS A 1 260 ? -5.379 4.142 3.207 1.00 97.19 260 HIS A C 1
ATOM 2099 O O . HIS A 1 260 ? -6.399 4.469 3.810 1.00 97.19 260 HIS A O 1
ATOM 2105 N N . LEU A 1 261 ? -4.244 3.845 3.842 1.00 97.50 261 LEU A N 1
ATOM 2106 C CA . LEU A 1 261 ? -4.101 3.945 5.293 1.00 97.50 261 LEU A CA 1
ATOM 2107 C C . LEU A 1 261 ? -4.288 5.389 5.772 1.00 97.50 261 LEU A C 1
ATOM 2109 O O . LEU A 1 261 ? -4.956 5.615 6.777 1.00 97.50 261 LEU A O 1
ATOM 2113 N N . PHE A 1 262 ? -3.801 6.374 5.016 1.00 97.75 262 PHE A N 1
ATOM 2114 C CA . PHE A 1 262 ? -4.043 7.784 5.303 1.00 97.75 262 PHE A CA 1
ATOM 2115 C C . PHE A 1 262 ? -5.526 8.171 5.174 1.00 97.75 262 PHE A C 1
ATOM 2117 O O . PHE A 1 262 ? -6.067 8.850 6.046 1.00 97.75 262 PHE A O 1
ATOM 2124 N N . ILE A 1 263 ? -6.231 7.677 4.151 1.00 98.12 263 ILE A N 1
ATOM 2125 C CA . ILE A 1 263 ? -7.689 7.852 4.023 1.00 98.12 263 ILE A CA 1
ATOM 2126 C C . ILE A 1 263 ? -8.420 7.231 5.223 1.00 98.12 263 ILE A C 1
ATOM 2128 O O . ILE A 1 263 ? -9.361 7.831 5.748 1.00 98.12 263 ILE A O 1
ATOM 2132 N N . LEU A 1 264 ? -7.988 6.054 5.686 1.00 98.62 264 LEU A N 1
ATOM 2133 C CA . LEU A 1 264 ? -8.542 5.412 6.878 1.00 98.62 264 LEU A CA 1
ATOM 2134 C C . LEU A 1 264 ? -8.312 6.264 8.134 1.00 98.62 264 LEU A C 1
ATOM 2136 O O . LEU A 1 264 ? -9.251 6.476 8.900 1.00 98.62 264 LEU A O 1
ATOM 2140 N N . ILE A 1 265 ? -7.100 6.798 8.317 1.00 98.62 265 ILE A N 1
ATOM 2141 C CA . ILE A 1 265 ? -6.760 7.729 9.405 1.00 98.62 265 ILE A CA 1
ATOM 2142 C C . ILE A 1 265 ? -7.720 8.920 9.404 1.00 98.62 265 ILE A C 1
ATOM 2144 O O . ILE A 1 265 ? -8.366 9.179 10.418 1.00 98.62 265 ILE A O 1
ATOM 2148 N N . LEU A 1 266 ? -7.880 9.603 8.266 1.00 98.50 266 LEU A N 1
ATOM 2149 C CA . LEU A 1 266 ? -8.791 10.745 8.155 1.00 98.50 266 LEU A CA 1
ATOM 2150 C C . LEU A 1 266 ? -10.241 10.357 8.466 1.00 98.50 266 LEU A C 1
ATOM 2152 O O . LEU A 1 266 ? -10.925 11.067 9.197 1.00 98.50 266 LEU A O 1
ATOM 2156 N N . SER A 1 267 ? -10.696 9.205 7.971 1.00 98.50 267 SER A N 1
ATOM 2157 C CA . SER A 1 267 ? -12.055 8.705 8.217 1.00 98.50 267 SER A CA 1
ATOM 2158 C C . SER A 1 267 ? -12.310 8.461 9.712 1.00 98.50 267 SER A C 1
ATOM 2160 O O . SER A 1 267 ? -13.359 8.835 10.238 1.00 98.50 267 SER A O 1
ATOM 2162 N N . MET A 1 268 ? -11.333 7.894 10.430 1.00 98.56 268 MET A N 1
ATOM 2163 C CA . MET A 1 268 ? -11.415 7.693 11.882 1.00 98.56 268 MET A CA 1
ATOM 2164 C C . MET A 1 268 ? -11.406 9.015 12.658 1.00 98.56 268 MET A C 1
ATOM 2166 O O . MET A 1 268 ? -12.208 9.179 13.576 1.00 98.56 268 MET A O 1
ATOM 2170 N N . LEU A 1 269 ? -10.550 9.970 12.276 1.00 98.25 269 LEU A N 1
ATOM 2171 C CA . LEU A 1 269 ? -10.480 11.293 12.913 1.00 98.25 269 LEU A CA 1
ATOM 2172 C C . LEU A 1 269 ? -11.750 12.125 12.686 1.00 98.25 269 LEU A C 1
ATOM 2174 O O . LEU A 1 269 ? -12.131 12.917 13.538 1.00 98.25 269 LEU A O 1
ATOM 2178 N N . LEU A 1 270 ? -12.456 11.908 11.577 1.00 98.12 270 LEU A N 1
ATOM 2179 C CA . LEU A 1 270 ? -13.762 12.522 11.322 1.00 98.12 270 LEU A CA 1
ATOM 2180 C C . LEU A 1 270 ? -14.916 11.833 12.070 1.00 98.12 270 LEU A C 1
ATOM 2182 O O . LEU A 1 270 ? -16.070 12.204 11.870 1.00 98.12 270 LEU A O 1
ATOM 2186 N N . SER A 1 271 ? -14.639 10.829 12.914 1.00 97.00 271 SER A N 1
ATOM 2187 C CA . SER A 1 271 ? -15.654 9.967 13.546 1.00 97.00 271 SER A CA 1
ATOM 2188 C C . SER A 1 271 ? -16.577 9.262 12.540 1.00 97.00 271 SER A C 1
ATOM 2190 O O . SER A 1 271 ? -17.703 8.899 12.875 1.00 97.00 271 SER A O 1
ATOM 2192 N N . ARG A 1 272 ? -16.106 9.069 11.302 1.00 97.62 272 ARG A N 1
ATOM 2193 C CA . ARG A 1 272 ? -16.842 8.461 10.184 1.00 97.62 272 ARG A CA 1
ATOM 2194 C C . ARG A 1 272 ? -15.995 7.378 9.513 1.00 97.62 272 ARG A C 1
ATOM 2196 O O . ARG A 1 272 ? -15.652 7.502 8.335 1.00 97.62 272 ARG A O 1
ATOM 2203 N N . PRO A 1 273 ? -15.577 6.330 10.247 1.00 97.50 273 PRO A N 1
ATOM 2204 C CA . PRO A 1 273 ? -14.641 5.347 9.717 1.00 97.50 273 PRO A CA 1
ATOM 2205 C C . PRO A 1 273 ? -15.227 4.526 8.550 1.00 97.50 273 PRO A C 1
ATOM 2207 O O . PRO A 1 273 ? -14.466 3.970 7.764 1.00 97.50 273 PRO A O 1
ATOM 2210 N N . GLU A 1 274 ? -16.552 4.518 8.357 1.00 97.75 274 GLU A N 1
ATOM 2211 C CA . GLU A 1 274 ? -17.225 3.957 7.179 1.00 97.75 274 GLU A CA 1
ATOM 2212 C C . GLU A 1 274 ? -16.838 4.646 5.858 1.00 97.75 274 GLU A C 1
ATOM 2214 O O . GLU A 1 274 ? -16.873 4.011 4.802 1.00 97.75 274 GLU A O 1
ATOM 2219 N N . PHE A 1 275 ? -16.410 5.917 5.897 1.00 98.44 275 PHE A N 1
ATOM 2220 C CA . PHE A 1 275 ? -15.974 6.650 4.701 1.00 98.44 275 PHE A CA 1
ATOM 2221 C C . PHE A 1 275 ? -14.793 5.982 4.010 1.00 98.44 275 PHE A C 1
ATOM 2223 O O . PHE A 1 275 ? -14.684 6.057 2.786 1.00 98.44 275 PHE A O 1
ATOM 2230 N N . PHE A 1 276 ? -13.957 5.266 4.760 1.00 98.62 276 PHE A N 1
ATOM 2231 C CA . PHE A 1 276 ? -12.856 4.504 4.197 1.00 98.62 276 PHE A CA 1
ATOM 2232 C C . PHE A 1 276 ? -13.333 3.511 3.127 1.00 98.62 276 PHE A C 1
ATOM 2234 O O . PHE A 1 276 ? -12.777 3.485 2.029 1.00 98.62 276 PHE A O 1
ATOM 2241 N N . TYR A 1 277 ? -14.404 2.756 3.397 1.00 98.38 277 TYR A N 1
ATOM 2242 C CA . TYR A 1 277 ? -14.951 1.805 2.429 1.00 98.38 277 TYR A CA 1
ATOM 2243 C C . TYR A 1 277 ? -15.486 2.508 1.186 1.00 98.38 277 TYR A C 1
ATOM 2245 O O . TYR A 1 277 ? -15.146 2.122 0.069 1.00 98.38 277 TYR A O 1
ATOM 2253 N N . TYR A 1 278 ? -16.267 3.576 1.358 1.00 98.25 278 TYR A N 1
ATOM 2254 C CA . TYR A 1 278 ? -16.833 4.308 0.225 1.00 98.25 278 TYR A CA 1
ATOM 2255 C C . TYR A 1 278 ? -15.752 4.939 -0.654 1.00 98.25 278 TYR A C 1
ATOM 2257 O O . TYR A 1 278 ? -15.828 4.837 -1.877 1.00 98.25 278 TYR A O 1
ATOM 2265 N N . ILE A 1 279 ? -14.723 5.540 -0.049 1.00 98.44 279 ILE A N 1
ATOM 2266 C CA . ILE A 1 279 ? -13.640 6.207 -0.778 1.00 98.44 279 ILE A CA 1
ATOM 2267 C C . ILE A 1 279 ? -12.796 5.194 -1.560 1.00 98.44 279 ILE A C 1
ATOM 2269 O O . ILE A 1 279 ? -12.476 5.435 -2.725 1.00 98.44 279 ILE A O 1
ATOM 2273 N N . VAL A 1 280 ? -12.452 4.052 -0.960 1.00 98.31 280 VAL A N 1
ATOM 2274 C CA . VAL A 1 280 ? -11.660 3.020 -1.647 1.00 98.31 280 VAL A CA 1
ATOM 2275 C C . VAL A 1 280 ? -12.454 2.377 -2.786 1.00 98.31 280 VAL A C 1
ATOM 2277 O O . VAL A 1 280 ? -11.919 2.197 -3.885 1.00 98.31 280 VAL A O 1
ATOM 2280 N N . LEU A 1 281 ? -13.726 2.048 -2.541 1.00 98.50 281 LEU A N 1
ATOM 2281 C CA . LEU A 1 281 ? -14.570 1.335 -3.499 1.00 98.50 281 LEU A CA 1
ATOM 2282 C C . LEU A 1 281 ? -15.008 2.202 -4.678 1.00 98.50 281 LEU A C 1
ATOM 2284 O O . LEU A 1 281 ? -15.049 1.702 -5.801 1.00 98.50 281 LEU A O 1
ATOM 2288 N N . ILE A 1 282 ? -15.352 3.471 -4.448 1.00 97.94 282 ILE A N 1
ATOM 2289 C CA . ILE A 1 282 ? -15.912 4.333 -5.494 1.00 97.94 282 ILE A CA 1
ATOM 2290 C C . ILE A 1 282 ? -14.805 5.223 -6.092 1.00 97.94 282 ILE A C 1
ATOM 2292 O O . ILE A 1 282 ? -14.306 4.865 -7.163 1.00 97.94 282 ILE A O 1
ATOM 2296 N N . PRO A 1 283 ? -14.338 6.320 -5.449 1.00 98.12 283 PRO A N 1
ATOM 2297 C CA . PRO A 1 283 ? -13.232 7.123 -5.970 1.00 98.12 283 PRO A CA 1
ATOM 2298 C C . PRO A 1 283 ? -11.981 6.321 -6.333 1.00 98.12 283 PRO A C 1
ATOM 2300 O O . PRO A 1 283 ? -11.427 6.544 -7.407 1.00 98.12 283 PRO A O 1
ATOM 2303 N N . GLY A 1 284 ? -11.548 5.381 -5.486 1.00 98.00 284 GLY A N 1
ATOM 2304 C CA . GLY A 1 284 ? -10.331 4.596 -5.718 1.00 98.00 284 GLY A CA 1
ATOM 2305 C C . GLY A 1 284 ? -10.392 3.770 -7.005 1.00 98.00 284 GLY A C 1
ATOM 2306 O O . GLY A 1 284 ? -9.493 3.858 -7.846 1.00 98.00 284 GLY A O 1
ATOM 2307 N N . ASN A 1 285 ? -11.484 3.031 -7.226 1.00 98.25 285 ASN A N 1
ATOM 2308 C CA . ASN A 1 285 ? -11.646 2.241 -8.451 1.00 98.25 285 ASN A CA 1
ATOM 2309 C C . ASN A 1 285 ? -11.903 3.119 -9.684 1.00 98.25 285 ASN A C 1
ATOM 2311 O O . ASN A 1 285 ? -11.350 2.841 -10.749 1.00 98.25 285 ASN A O 1
ATOM 2315 N N . CYS A 1 286 ? -12.664 4.211 -9.555 1.00 98.25 286 CYS A N 1
ATOM 2316 C CA . CYS A 1 286 ? -12.818 5.191 -10.634 1.00 98.25 286 CYS A CA 1
ATOM 2317 C C . CYS A 1 286 ? -11.462 5.781 -11.051 1.00 98.25 286 CYS A C 1
ATOM 2319 O O . CYS A 1 286 ? -11.176 5.900 -12.244 1.00 98.25 286 CYS A O 1
ATOM 2321 N N . TYR A 1 287 ? -10.600 6.099 -10.083 1.00 98.06 287 TYR A N 1
ATOM 2322 C CA . TYR A 1 287 ? -9.265 6.632 -10.334 1.00 98.06 287 TYR A CA 1
ATOM 2323 C C . TYR A 1 287 ? -8.331 5.595 -10.971 1.00 98.06 287 TYR A C 1
ATOM 2325 O O . TYR A 1 287 ? -7.601 5.917 -11.910 1.00 98.06 287 TYR A O 1
ATOM 2333 N N . LEU A 1 288 ? -8.403 4.329 -10.546 1.00 97.50 288 LEU A N 1
ATOM 2334 C CA . LEU A 1 288 ? -7.693 3.223 -11.195 1.00 97.50 288 LEU A CA 1
ATOM 2335 C C . LEU A 1 288 ? -8.088 3.085 -12.675 1.00 97.50 288 LEU A C 1
ATOM 2337 O O . LEU A 1 288 ? -7.213 3.023 -13.543 1.00 97.50 288 LEU A O 1
ATOM 2341 N N . LEU A 1 289 ? -9.390 3.081 -12.976 1.00 97.06 289 LEU A N 1
ATOM 2342 C CA . LEU A 1 289 ? -9.896 3.003 -14.351 1.00 97.06 289 LEU A CA 1
ATOM 2343 C C . LEU A 1 289 ? -9.483 4.224 -15.179 1.00 97.06 289 LEU A C 1
ATOM 2345 O O . LEU A 1 289 ? -9.072 4.079 -16.333 1.00 97.06 289 LEU A O 1
ATOM 2349 N N . PHE A 1 290 ? -9.533 5.417 -14.582 1.00 97.19 290 PHE A N 1
ATOM 2350 C CA . PHE A 1 290 ? -9.037 6.640 -15.202 1.00 97.19 290 PHE A CA 1
ATOM 2351 C C . PHE A 1 290 ? -7.551 6.523 -15.559 1.00 97.19 290 PHE A C 1
ATOM 2353 O O . PHE A 1 290 ? -7.190 6.757 -16.712 1.00 97.19 290 PHE A O 1
ATOM 2360 N N . ASN A 1 291 ? -6.697 6.106 -14.620 1.00 96.31 291 ASN A N 1
ATOM 2361 C CA . ASN A 1 291 ? -5.261 5.936 -14.852 1.00 96.31 291 ASN A CA 1
ATOM 2362 C C . ASN A 1 291 ? -4.977 4.899 -15.943 1.00 96.31 291 ASN A C 1
ATOM 2364 O O . ASN A 1 291 ? -4.125 5.124 -16.808 1.00 96.31 291 ASN A O 1
ATOM 2368 N N . TYR A 1 292 ? -5.719 3.789 -15.947 1.00 95.38 292 TYR A N 1
ATOM 2369 C CA . TYR A 1 292 ? -5.626 2.772 -16.989 1.00 95.38 292 TYR A CA 1
ATOM 2370 C C . TYR A 1 292 ? -5.974 3.337 -18.374 1.00 95.38 292 TYR A C 1
ATOM 2372 O O . TYR A 1 292 ? -5.186 3.205 -19.314 1.00 95.38 292 TYR A O 1
ATOM 2380 N N . ALA A 1 293 ? -7.112 4.025 -18.508 1.00 95.06 293 ALA A N 1
ATOM 2381 C CA . ALA A 1 293 ? -7.557 4.608 -19.775 1.00 95.06 293 ALA A CA 1
ATOM 2382 C C . ALA A 1 293 ? -6.653 5.762 -20.246 1.00 95.06 293 ALA A C 1
ATOM 2384 O O . ALA A 1 293 ? -6.325 5.864 -21.434 1.00 95.06 293 ALA A O 1
ATOM 2385 N N . TYR A 1 294 ? -6.222 6.622 -19.320 1.00 95.12 294 TYR A N 1
ATOM 2386 C CA . TYR A 1 294 ? -5.306 7.727 -19.589 1.00 95.12 294 TYR A CA 1
ATOM 2387 C C . TYR A 1 294 ? -3.978 7.215 -20.147 1.00 95.12 294 TYR A C 1
ATOM 2389 O O . TYR A 1 294 ? -3.485 7.748 -21.145 1.00 95.12 294 TYR A O 1
ATOM 2397 N N . ARG A 1 295 ? -3.439 6.135 -19.567 1.00 93.69 295 ARG A N 1
ATOM 2398 C CA . ARG A 1 295 ? -2.224 5.475 -20.051 1.00 93.69 295 ARG A CA 1
ATOM 2399 C C . ARG A 1 295 ? -2.357 5.024 -21.506 1.00 93.69 295 ARG A C 1
ATOM 2401 O O . ARG A 1 295 ? -1.503 5.396 -22.309 1.00 93.69 295 ARG A O 1
ATOM 2408 N N . GLN A 1 296 ? -3.434 4.313 -21.864 1.00 91.44 296 GLN A N 1
ATOM 2409 C CA . GLN A 1 296 ? -3.658 3.875 -23.255 1.00 91.44 296 GLN A CA 1
ATOM 2410 C C . GLN A 1 296 ? -3.654 5.061 -24.219 1.00 91.44 296 GLN A C 1
ATOM 2412 O O . GLN A 1 296 ? -2.910 5.088 -25.197 1.00 91.44 296 GLN A O 1
ATOM 2417 N N . ARG A 1 297 ? -4.471 6.078 -23.913 1.00 92.12 297 ARG A N 1
ATOM 2418 C CA . ARG A 1 297 ? -4.649 7.250 -24.778 1.00 92.12 297 ARG A CA 1
ATOM 2419 C C . ARG A 1 297 ? -3.354 8.038 -24.935 1.00 92.12 297 ARG A C 1
ATOM 2421 O O . ARG A 1 297 ? -3.054 8.505 -26.031 1.00 92.12 297 ARG A O 1
ATOM 2428 N N . ARG A 1 298 ? -2.585 8.195 -23.855 1.00 92.06 298 ARG A N 1
ATOM 2429 C CA . ARG A 1 298 ? -1.313 8.926 -23.863 1.00 92.06 298 ARG A CA 1
ATOM 2430 C C . ARG A 1 298 ? -0.298 8.270 -24.794 1.00 92.06 298 ARG A C 1
ATOM 2432 O O . ARG A 1 298 ? 0.321 8.977 -25.583 1.00 92.06 298 ARG A O 1
ATOM 2439 N N . PHE A 1 299 ? -0.132 6.952 -24.719 1.00 91.31 299 PHE A N 1
ATOM 2440 C CA . PHE A 1 299 ? 0.839 6.257 -25.563 1.00 91.31 299 PHE A CA 1
ATOM 2441 C C . PHE A 1 299 ? 0.364 6.075 -27.003 1.00 91.31 299 PHE A C 1
ATOM 2443 O O . PHE A 1 299 ? 1.162 6.292 -27.908 1.00 91.31 299 PHE A O 1
ATOM 2450 N N . ALA A 1 300 ? -0.926 5.812 -27.237 1.00 88.94 300 ALA A N 1
ATOM 2451 C CA . ALA A 1 300 ? -1.480 5.786 -28.593 1.00 88.94 300 ALA A CA 1
ATOM 2452 C C . ALA A 1 300 ? -1.219 7.112 -29.338 1.00 88.94 300 ALA A C 1
ATOM 2454 O O . ALA A 1 300 ? -0.781 7.115 -30.483 1.00 88.94 300 ALA A O 1
ATOM 2455 N N . ARG A 1 301 ? -1.381 8.257 -28.654 1.00 87.31 301 ARG A N 1
ATOM 2456 C CA . ARG A 1 301 ? -1.062 9.583 -29.215 1.00 87.31 301 ARG A CA 1
ATOM 2457 C C . ARG A 1 301 ? 0.429 9.822 -29.458 1.00 87.31 301 ARG A C 1
ATOM 2459 O O . ARG A 1 301 ? 0.755 10.664 -30.282 1.00 87.31 301 ARG A O 1
ATOM 2466 N N . ARG A 1 302 ? 1.323 9.163 -28.713 1.00 86.25 302 ARG A N 1
ATOM 2467 C CA . ARG A 1 302 ? 2.776 9.284 -28.916 1.00 86.25 302 ARG A CA 1
ATOM 2468 C C . ARG A 1 302 ? 3.254 8.506 -30.135 1.00 86.25 302 ARG A C 1
ATOM 2470 O O . ARG A 1 302 ? 4.197 8.953 -30.756 1.00 86.25 302 ARG A O 1
ATOM 2477 N N . ILE A 1 303 ? 2.626 7.370 -30.437 1.00 82.06 303 ILE A N 1
ATOM 2478 C CA . ILE A 1 303 ? 2.964 6.544 -31.607 1.00 82.06 303 ILE A CA 1
ATOM 2479 C C . ILE A 1 303 ? 2.391 7.150 -32.894 1.00 82.06 303 ILE A C 1
ATOM 2481 O O . ILE A 1 303 ? 2.983 7.006 -33.953 1.00 82.06 303 ILE A O 1
ATOM 2485 N N . ALA A 1 304 ? 1.247 7.834 -32.805 1.00 75.00 304 ALA A N 1
ATOM 2486 C CA . ALA A 1 304 ? 0.620 8.498 -33.948 1.00 75.00 304 ALA A CA 1
ATOM 2487 C C . ALA A 1 304 ? 1.290 9.826 -34.369 1.00 75.00 304 ALA A C 1
ATOM 2489 O O . ALA A 1 304 ? 0.843 10.433 -35.339 1.00 75.00 304 ALA A O 1
ATOM 2490 N N . ARG A 1 305 ? 2.285 10.311 -33.616 1.00 67.81 305 ARG A N 1
ATOM 2491 C CA . ARG A 1 305 ? 3.070 11.519 -33.912 1.00 67.81 305 ARG A CA 1
ATOM 2492 C C . ARG A 1 305 ? 4.431 11.119 -34.450 1.00 67.81 305 ARG A C 1
ATOM 2494 O O . ARG A 1 305 ? 4.908 11.844 -35.343 1.00 67.81 305 ARG A O 1
#

Foldseek 3Di:
DDDDDDDPPPPPQPLCLLDLFDPVLDADFPLCVLLVCLVVVLVVCVVVPPALLVLLVQLLVLLVQLLVLLLDDDLVSLLSSLVSLSSSLSSLSNSSSNCRSVVNDDLLSVLSSVVSVLVSLLSNLVSNLNSCCVPPNPVSVVLSVLLSVLLLLLALLLVLLVQLQSVLRPPPPDDLDLPDDPCLCVVDPDPVVSVSSVVSSVVCCVRNVVSSVVSVVLVQVLCCLQVVDGPVPDDPVRSCVLSNPSVLSNLSSCSHPSVLSVQQSVCSNVVRSVVSSVCSNPVVVVSVVVSSVVSSVVRSVVVVD

Radius of gyration: 21.43 Å; Cα contacts (8 Å, |Δi|>4): 321; chains: 1; bounding box: 80×41×60 Å

Sequence (305 aa):
MTSASPNQSVQTVDFEKAYKLPKQARYFNMSVLWIFYYPLLLRLLYHIKIRHEVVTLVSFLFGILAGLLLLREGYLALILAALFVHLKDVFDACDGSLARLRNQTNRIARFLDSLCDFLAINWIVVALAIRLYPSFGSVVIGLAVGTLVSLFLQCSYFNYYLIAYTKIHGDTNVRHDERLTESDKKFYAASWKRFLLIFLQSIYRVTYGWQDKLVGFLDRGSVKTVYGKARDSLAAGECSAWYGDKTLLILNTPLCFGTHLFILILSMLLSRPEFFYYIVLIPGNCYLLFNYAYRQRRFARRIAR

Nearest PDB structures (foldseek):
  4q7c-assembly1_B  TM=7.795E-01  e=1.836E-04  Archaeoglobus fulgidus DSM 4304
  4q7c-assembly1_A  TM=7.937E-01  e=7.510E-04  Archaeoglobus fulgidus DSM 4304
  4o6m-assembly1_A  TM=8.106E-01  e=1.151E-03  Archaeoglobus fulgidus DSM 4304
  8gyw-assembly1_B  TM=3.675E-01  e=6.331E-04  Homo sapiens
  3m3w-assembly1_A  TM=1.576E-01  e=9.820E+00  Mus musculus

pLDDT: mean 90.38, std 12.04, range [37.59, 98.81]

Solvent-accessible surface area (backbone atoms only — not comparable to full-atom values): 16336 Å² total; per-residue (Å²): 135,89,80,80,86,83,75,82,72,76,77,76,78,65,68,71,48,31,49,92,53,57,80,90,72,56,70,71,56,61,53,47,80,81,43,65,60,38,66,59,52,40,50,50,44,56,76,72,63,60,54,37,67,55,35,38,52,50,17,29,49,26,23,49,51,15,18,60,28,38,63,41,79,64,67,67,26,30,48,52,17,30,51,24,47,50,50,16,51,42,31,51,66,30,17,64,26,47,19,39,54,67,73,61,72,50,70,54,59,54,37,49,41,56,49,38,51,52,53,23,55,52,44,34,45,49,23,46,27,63,52,44,25,88,82,56,42,75,59,34,56,57,44,37,54,51,30,52,56,44,53,51,43,38,25,36,49,30,48,51,49,50,50,50,30,36,42,77,70,70,45,77,90,66,70,90,72,72,71,92,43,77,65,60,71,62,66,42,87,52,65,67,59,30,50,51,38,54,52,38,43,50,50,46,45,69,73,50,40,60,48,41,49,48,46,51,49,54,50,42,53,48,38,29,73,57,71,73,40,58,63,91,72,51,52,72,70,54,49,46,59,72,41,58,44,59,67,63,53,40,71,31,33,71,36,29,64,58,41,52,53,49,46,38,30,53,18,26,70,69,75,38,54,68,49,33,43,53,46,44,55,47,60,45,47,54,49,51,53,47,52,54,54,50,51,53,55,54,50,41,57,60,72,76,104